Protein AF-A0A2G6I0U7-F1 (afdb_monomer_lite)

Radius of gyration: 18.72 Å; chains: 1; bounding box: 46×40×52 Å

Secondary structure (DSSP, 8-state):
-EEEEE---S-SSSSS-----GGGT--THHHHGGGTTTT-SEEEEEPSS---HHHHHHHHHHHHHHTTSSHHHHHHHHTTS-GGGGEEEE-HHHHHT----S-EEEEEEGGGGTT-TTHHHHHHHHHHHHHH-TTEEEEEEE--GGGS-S-HHHHHHHHHHHHHHHHHSTT--EE--TT----S--SHHHHHHHHTTPPPP---GGG--HHHHHHHHHTTTTEE--TTHHHHHHHHTT-

Sequence (239 aa):
MLLVNFDAHSDATSLPNLGGPLSERIQSYSWLSPLMPEPFSQYLWVVPGLMDDEYKAWAESELQREMSRGPVVERFRKHGGSIASHTDLADFPGLADLNISDPVVVSIDLDFFTRRSRYREDLIAVLRWTAELESLQAVTVAVSPVYLPEDPNWMYQMLETLFEEALRNRNWSIRFEPFIDRGRETSRWALEMEAAEREVPRLNISEAPPSLIRLWALNKKRISVEFKTDSWKALLDRY

Foldseek 3Di:
DEEEELDFFPDPPDDDDDPDDLVQGDPPCPVCLVCPPHPPVAYEYEALDDDDPVNQVVVLVSVQVVQVDDPSQVVQVVVVHGVSVRYHYDYPVRVLVDDDPAQYEYEYELLSLQPPPPSLVVLLSVLVSQLPDPNYDYYHYHYQPLSHPPPPVVRLVNLQSVLVSQVVNVVAAAEDALPDDPDQDPDPSSVVCVVVVHDRDHDDVLPRDPSSLQSCLVCVVRYDYDPPVVVNVVSNVVD

pLDDT: mean 80.65, std 15.85, range [31.45, 96.81]

Structure (mmCIF, N/CA/C/O backbone):
data_AF-A0A2G6I0U7-F1
#
_entry.id   AF-A0A2G6I0U7-F1
#
loop_
_atom_site.group_PDB
_atom_site.id
_atom_site.type_symbol
_atom_site.label_atom_id
_atom_site.label_alt_id
_atom_site.label_comp_id
_atom_site.label_asym_id
_atom_site.label_entity_id
_atom_site.label_seq_id
_atom_site.pdbx_PDB_ins_code
_atom_site.Cartn_x
_atom_site.Cartn_y
_atom_site.Cartn_z
_atom_site.occupancy
_atom_site.B_iso_or_equiv
_atom_site.auth_seq_id
_atom_site.auth_comp_id
_atom_site.auth_asym_id
_atom_site.auth_atom_id
_atom_site.pdbx_PDB_model_num
ATOM 1 N N . MET A 1 1 ? -11.904 -10.259 -11.971 1.00 89.19 1 MET A N 1
ATOM 2 C CA . MET A 1 1 ? -11.540 -9.168 -11.038 1.00 89.19 1 MET A CA 1
ATOM 3 C C . MET A 1 1 ? -10.321 -8.472 -11.605 1.00 89.19 1 MET A C 1
ATOM 5 O O . MET A 1 1 ? -9.412 -9.170 -12.055 1.00 89.19 1 MET A O 1
ATOM 9 N N . LEU A 1 2 ? -10.329 -7.144 -11.627 1.00 90.31 2 LEU A N 1
ATOM 10 C CA . LEU A 1 2 ? -9.186 -6.324 -12.013 1.00 90.31 2 LEU A CA 1
ATOM 11 C C . LEU A 1 2 ? -8.258 -6.151 -10.807 1.00 90.31 2 LEU A C 1
ATOM 13 O O . LEU A 1 2 ? -8.719 -5.949 -9.683 1.00 90.31 2 LEU A O 1
ATOM 17 N N . LEU A 1 3 ? -6.954 -6.208 -11.040 1.00 89.75 3 LEU A N 1
ATOM 18 C CA . LEU A 1 3 ? -5.954 -5.748 -10.088 1.00 89.75 3 LEU A CA 1
ATOM 19 C C . LEU A 1 3 ? -5.257 -4.512 -10.650 1.00 89.75 3 LEU A C 1
ATOM 21 O O . LEU A 1 3 ? -4.618 -4.608 -11.691 1.00 89.75 3 LEU A O 1
ATOM 25 N N . VAL A 1 4 ? -5.344 -3.385 -9.951 1.00 90.44 4 VAL A N 1
ATOM 26 C CA . VAL A 1 4 ? -4.558 -2.181 -10.252 1.00 90.44 4 VAL A CA 1
ATOM 27 C C . VAL A 1 4 ? -3.364 -2.148 -9.312 1.00 90.44 4 VAL A C 1
ATOM 29 O O . VAL A 1 4 ? -3.549 -2.242 -8.100 1.00 90.44 4 VAL A O 1
ATOM 32 N N . ASN A 1 5 ? -2.149 -2.028 -9.839 1.00 88.31 5 ASN A N 1
ATOM 33 C CA . ASN A 1 5 ? -0.937 -2.103 -9.028 1.00 88.31 5 ASN A CA 1
ATOM 34 C C . ASN A 1 5 ? -0.013 -0.905 -9.239 1.00 88.31 5 ASN A C 1
ATOM 36 O O . ASN A 1 5 ? 0.465 -0.666 -10.347 1.00 88.31 5 ASN A O 1
ATOM 40 N N . PHE A 1 6 ? 0.252 -0.194 -8.148 1.00 86.81 6 PHE A N 1
ATOM 41 C CA . PHE A 1 6 ? 1.230 0.879 -8.039 1.00 86.81 6 PHE A CA 1
ATOM 42 C C . PHE A 1 6 ? 2.511 0.281 -7.460 1.00 86.81 6 PHE A C 1
ATOM 44 O O . PHE A 1 6 ? 2.569 -0.004 -6.267 1.00 86.81 6 PHE A O 1
ATOM 51 N N . ASP A 1 7 ? 3.511 0.053 -8.305 1.00 76.81 7 ASP A N 1
ATOM 52 C CA . ASP A 1 7 ? 4.774 -0.583 -7.914 1.00 76.81 7 ASP A CA 1
ATOM 53 C C . ASP A 1 7 ? 5.959 0.166 -8.516 1.00 76.81 7 ASP A C 1
ATOM 55 O O . ASP A 1 7 ? 5.904 0.610 -9.673 1.00 76.81 7 ASP A O 1
ATOM 59 N N . ALA A 1 8 ? 7.011 0.354 -7.721 1.00 65.38 8 ALA A N 1
ATOM 60 C CA . ALA A 1 8 ? 8.208 1.031 -8.175 1.00 65.38 8 ALA A CA 1
ATOM 61 C C . ALA A 1 8 ? 8.918 0.202 -9.245 1.00 65.38 8 ALA A C 1
ATOM 63 O O . ALA A 1 8 ? 9.301 -0.948 -9.046 1.00 65.38 8 ALA A O 1
ATOM 64 N N . HIS A 1 9 ? 9.214 0.849 -10.369 1.00 54.97 9 HIS A N 1
ATOM 65 C CA . HIS A 1 9 ? 10.279 0.377 -11.236 1.00 54.97 9 HIS A CA 1
ATOM 66 C C . HIS A 1 9 ? 11.616 0.861 -10.670 1.00 54.97 9 HIS A C 1
ATOM 68 O O . HIS A 1 9 ? 11.796 2.063 -10.431 1.00 54.97 9 HIS A O 1
ATOM 74 N N . SER A 1 10 ? 12.589 -0.036 -10.512 1.00 45.78 10 SER A N 1
ATOM 75 C CA . SER A 1 10 ? 13.971 0.406 -10.348 1.00 45.78 10 SER A CA 1
ATOM 76 C C . SER A 1 10 ? 14.422 1.022 -11.686 1.00 45.78 10 SER A C 1
ATOM 78 O O . SER A 1 10 ? 14.525 0.359 -12.709 1.00 45.78 10 SER A O 1
ATOM 80 N N . ASP A 1 11 ? 14.596 2.344 -11.709 1.00 42.78 11 ASP A N 1
ATOM 81 C CA . ASP A 1 11 ? 15.059 3.157 -12.850 1.00 42.78 11 ASP A CA 1
ATOM 82 C C . ASP A 1 11 ? 14.125 3.275 -14.068 1.00 42.78 11 ASP A C 1
ATOM 84 O O . ASP A 1 11 ? 14.247 2.549 -15.053 1.00 42.78 11 ASP A O 1
ATOM 88 N N . ALA A 1 12 ? 13.261 4.298 -14.022 1.00 38.00 12 ALA A N 1
ATOM 89 C CA . ALA A 1 12 ? 12.585 4.903 -15.179 1.00 38.00 12 ALA A CA 1
ATOM 90 C C . ALA A 1 12 ? 13.130 6.307 -15.539 1.00 38.00 12 ALA A C 1
ATOM 92 O O . ALA A 1 12 ? 12.763 6.882 -16.555 1.00 38.00 12 ALA A O 1
ATOM 93 N N . THR A 1 13 ? 14.026 6.880 -14.728 1.00 35.56 13 THR A N 1
ATOM 94 C CA . THR A 1 13 ? 14.651 8.192 -15.000 1.00 35.56 13 THR A CA 1
ATOM 95 C C . THR A 1 13 ? 15.904 8.099 -15.880 1.00 35.56 13 THR A C 1
ATOM 97 O O . THR A 1 13 ? 16.558 9.107 -16.130 1.00 35.56 13 THR A O 1
ATOM 100 N N . SER A 1 14 ? 16.251 6.899 -16.348 1.00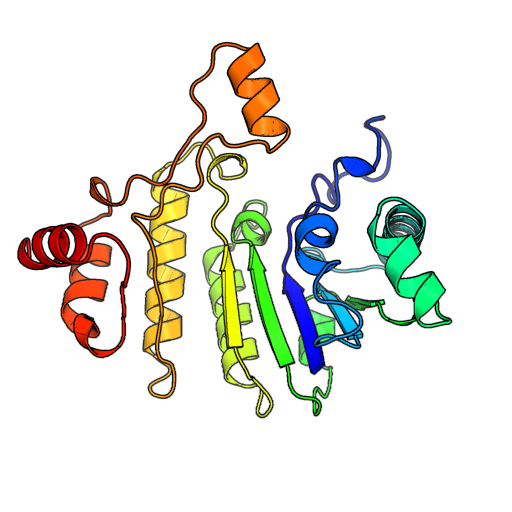 34.66 14 SER A N 1
ATOM 101 C CA . SER A 1 14 ? 17.398 6.632 -17.216 1.00 34.66 14 SER A CA 1
ATOM 102 C C . SER A 1 14 ? 17.026 5.609 -18.295 1.00 34.66 14 SER A C 1
ATOM 104 O O . SER A 1 14 ? 17.211 4.402 -18.138 1.00 34.66 14 SER A O 1
ATOM 106 N N . LEU A 1 15 ? 16.535 6.096 -19.436 1.00 37.22 15 LEU A N 1
ATOM 107 C CA . LEU A 1 15 ? 16.673 5.361 -20.699 1.00 37.22 15 LEU A CA 1
ATOM 108 C C . LEU A 1 15 ? 18.179 5.158 -21.021 1.00 37.22 15 LEU A C 1
ATOM 110 O O . LEU A 1 15 ? 19.049 5.871 -20.511 1.00 37.22 15 LEU A O 1
ATOM 114 N N . PRO A 1 16 ? 18.509 4.150 -21.839 1.00 41.59 16 PRO A N 1
ATOM 115 C CA . PRO A 1 16 ? 19.227 2.938 -21.464 1.00 41.59 16 PRO A CA 1
ATOM 116 C C . PRO A 1 16 ? 20.747 3.158 -21.363 1.00 41.59 16 PRO A C 1
ATOM 118 O O . PRO A 1 16 ? 21.433 3.182 -22.378 1.00 41.59 16 PRO A O 1
ATOM 121 N N . ASN A 1 17 ? 21.322 3.288 -20.166 1.00 37.66 17 ASN A N 1
ATOM 122 C CA . ASN A 1 17 ? 22.794 3.276 -20.052 1.00 37.66 17 ASN A CA 1
ATOM 123 C C . ASN A 1 17 ? 23.362 2.650 -18.775 1.00 37.66 17 ASN A C 1
ATOM 125 O O . ASN A 1 17 ? 24.532 2.836 -18.455 1.00 37.66 17 ASN A O 1
ATOM 129 N N . LEU A 1 18 ? 22.576 1.844 -18.063 1.00 36.09 18 LEU A N 1
ATOM 130 C CA . LEU A 1 18 ? 23.087 1.034 -16.958 1.00 36.09 18 LEU A CA 1
ATOM 131 C C . LEU A 1 18 ? 22.719 -0.426 -17.219 1.00 36.09 18 LEU A C 1
ATOM 133 O O . LEU A 1 18 ? 21.577 -0.837 -17.028 1.00 36.09 18 LEU A O 1
ATOM 137 N N . GLY A 1 19 ? 23.696 -1.172 -17.743 1.00 31.45 19 GLY A N 1
ATOM 138 C CA . GLY A 1 19 ? 23.594 -2.565 -18.184 1.00 31.45 19 GLY A CA 1
ATOM 139 C C . GLY A 1 19 ? 23.427 -3.585 -17.054 1.00 31.45 19 GLY A C 1
ATOM 140 O O . GLY A 1 19 ? 24.272 -4.462 -16.901 1.00 31.45 19 GLY A O 1
ATOM 141 N N . GLY A 1 20 ? 22.341 -3.483 -16.289 1.00 39.00 20 GLY A N 1
ATOM 142 C CA . GLY A 1 20 ? 21.857 -4.541 -15.396 1.00 39.00 20 GLY A CA 1
ATOM 143 C C . GLY A 1 20 ? 20.756 -5.384 -16.063 1.00 39.00 20 GLY A C 1
ATOM 144 O O . GLY A 1 20 ? 20.024 -4.858 -16.909 1.00 39.00 20 GLY A O 1
ATOM 145 N N . PRO A 1 21 ? 20.636 -6.691 -15.758 1.00 39.22 21 PRO A N 1
ATOM 146 C CA . PRO A 1 21 ? 19.543 -7.524 -16.252 1.00 39.22 21 PRO A CA 1
ATOM 147 C C . PRO A 1 21 ? 18.174 -7.061 -15.735 1.00 39.22 21 PRO A C 1
ATOM 149 O O . PRO A 1 21 ? 18.043 -6.309 -14.783 1.00 39.22 21 PRO A O 1
ATOM 152 N N . LEU A 1 22 ? 17.117 -7.508 -16.403 1.00 43.19 22 LEU A N 1
ATOM 153 C CA . LEU A 1 22 ? 15.786 -6.913 -16.280 1.00 43.19 22 LEU A CA 1
ATOM 154 C C . LEU A 1 22 ? 14.822 -7.559 -15.292 1.00 43.19 22 LEU A C 1
ATOM 156 O O . LEU A 1 22 ? 13.872 -6.920 -14.847 1.00 43.19 22 LEU A O 1
ATOM 160 N N . SER A 1 23 ? 15.196 -8.735 -14.799 1.00 40.19 23 SER A N 1
ATOM 161 C CA . SER A 1 23 ? 14.650 -9.333 -13.578 1.00 40.19 23 SER A CA 1
ATOM 162 C C . SER A 1 23 ? 14.829 -8.450 -12.329 1.00 40.19 23 SER A C 1
ATOM 164 O O . SER A 1 23 ? 14.392 -8.814 -11.244 1.00 40.19 23 SER A O 1
ATOM 166 N N . GLU A 1 24 ? 15.532 -7.324 -12.460 1.00 43.44 24 GLU A N 1
ATOM 167 C CA . GLU A 1 24 ? 15.895 -6.384 -11.401 1.00 43.44 24 GLU A CA 1
ATOM 168 C C . GLU A 1 24 ? 14.890 -5.238 -11.234 1.00 43.44 24 GLU A C 1
ATOM 170 O O . GLU A 1 24 ? 15.002 -4.476 -10.270 1.00 43.44 24 GLU A O 1
ATOM 175 N N . ARG A 1 25 ? 13.935 -5.094 -12.167 1.00 49.06 25 ARG A N 1
ATOM 176 C CA . ARG A 1 25 ? 13.126 -3.874 -12.285 1.00 49.06 25 ARG A CA 1
ATOM 177 C C . ARG A 1 25 ? 11.614 -4.043 -12.210 1.00 49.06 25 ARG A C 1
ATOM 179 O O . ARG A 1 25 ? 10.923 -3.042 -12.057 1.00 49.06 25 ARG A O 1
ATOM 186 N N . ILE A 1 26 ? 11.110 -5.279 -12.226 1.00 47.69 26 ILE A N 1
ATOM 187 C CA . ILE A 1 26 ? 9.687 -5.548 -12.005 1.00 47.69 26 ILE A CA 1
ATOM 188 C C . ILE A 1 26 ? 9.515 -6.578 -10.885 1.00 47.69 26 ILE A C 1
ATOM 190 O O . ILE A 1 26 ? 9.530 -7.788 -11.113 1.00 47.69 26 ILE A O 1
ATOM 194 N N . GLN A 1 27 ? 9.425 -6.092 -9.643 1.00 48.28 27 GLN A N 1
ATOM 195 C CA . GLN A 1 27 ? 9.329 -6.943 -8.449 1.00 48.28 27 GLN A CA 1
ATOM 196 C C . GLN A 1 27 ? 7.911 -7.496 -8.224 1.00 48.28 27 GLN A C 1
ATOM 198 O O . GLN A 1 27 ? 7.759 -8.619 -7.721 1.00 48.28 27 GLN A O 1
ATOM 203 N N . SER A 1 28 ? 6.875 -6.776 -8.671 1.00 50.09 28 SER A N 1
ATOM 204 C CA . SER A 1 28 ? 5.458 -7.117 -8.457 1.00 50.09 28 SER A CA 1
ATOM 205 C C . SER A 1 28 ? 4.973 -8.441 -9.047 1.00 50.09 28 SER A C 1
ATOM 207 O O . SER A 1 28 ? 4.036 -9.028 -8.503 1.00 50.09 28 SER A O 1
ATOM 209 N N . TYR A 1 29 ? 5.576 -8.979 -10.113 1.00 52.91 29 TYR A N 1
ATOM 210 C CA . TYR A 1 29 ? 5.011 -10.184 -10.748 1.00 52.91 29 TYR A CA 1
ATOM 211 C C . TYR A 1 29 ? 5.147 -11.449 -9.908 1.00 52.91 29 TYR A C 1
ATOM 213 O O . TYR A 1 29 ? 4.333 -12.368 -10.032 1.00 52.91 29 TYR A O 1
ATOM 221 N N . SER A 1 30 ? 6.172 -11.523 -9.059 1.00 56.78 30 SER A N 1
ATOM 222 C CA . SER A 1 30 ? 6.515 -12.758 -8.352 1.00 56.78 30 SER A CA 1
ATOM 223 C C . SER A 1 30 ? 5.425 -13.196 -7.365 1.00 56.78 30 SER A C 1
ATOM 225 O O . SER A 1 30 ? 5.087 -14.382 -7.315 1.00 56.78 30 SER A O 1
ATOM 227 N N . TRP A 1 31 ? 4.823 -12.249 -6.639 1.00 60.72 31 TRP A N 1
ATOM 228 C CA . TRP A 1 31 ? 3.784 -12.529 -5.645 1.00 60.72 31 TRP A CA 1
ATOM 229 C C . TRP A 1 31 ? 2.363 -12.523 -6.224 1.00 60.72 31 TRP A C 1
ATOM 231 O O . TRP A 1 31 ? 1.484 -13.181 -5.669 1.00 60.72 31 TRP A O 1
ATOM 241 N N . LEU A 1 32 ? 2.142 -11.829 -7.347 1.00 62.16 32 LEU A N 1
ATOM 242 C CA . LEU A 1 32 ? 0.838 -11.733 -8.016 1.00 62.16 32 LEU A CA 1
ATOM 243 C C . LEU A 1 32 ? 0.531 -12.901 -8.938 1.00 62.16 32 LEU A C 1
ATOM 245 O O . LEU A 1 32 ? -0.615 -13.327 -9.052 1.00 62.16 32 LEU A O 1
ATOM 249 N N . SER A 1 33 ? 1.562 -13.459 -9.561 1.00 61.06 33 SER A N 1
ATOM 250 C CA . SER A 1 33 ? 1.457 -14.611 -10.451 1.00 61.06 33 SER A CA 1
ATOM 251 C C . SER A 1 33 ? 0.623 -15.781 -9.905 1.00 61.06 33 SER A C 1
ATOM 253 O O . SER A 1 33 ? -0.228 -16.305 -10.632 1.00 61.06 33 SER A O 1
ATOM 255 N N . PRO A 1 34 ? 0.803 -16.215 -8.638 1.00 66.94 34 PRO A N 1
ATOM 256 C CA . PRO A 1 34 ? -0.008 -17.282 -8.060 1.00 66.94 34 PRO A CA 1
ATOM 257 C C . PRO A 1 34 ? -1.505 -16.958 -7.939 1.00 66.94 34 PRO A C 1
ATOM 259 O O . PRO A 1 34 ? -2.285 -17.871 -7.667 1.00 66.94 34 PRO A O 1
ATOM 262 N N . LEU A 1 35 ? -1.909 -15.702 -8.123 1.00 70.75 35 LEU A N 1
ATOM 263 C CA . LEU A 1 35 ? -3.289 -15.216 -8.019 1.00 70.75 35 LEU A CA 1
ATOM 264 C C . LEU A 1 35 ? -3.930 -14.958 -9.393 1.00 70.75 35 LEU A C 1
ATOM 266 O O . LEU A 1 35 ? -5.000 -14.355 -9.480 1.00 70.75 35 LEU A O 1
ATOM 270 N N . MET A 1 36 ? -3.275 -15.399 -10.469 1.00 70.81 36 MET A N 1
ATOM 271 C CA . MET A 1 36 ? -3.776 -15.290 -11.833 1.00 70.81 36 MET A CA 1
ATOM 272 C C . MET A 1 36 ? -3.894 -16.670 -12.517 1.00 70.81 36 MET A C 1
ATOM 274 O O . MET A 1 36 ? -3.100 -17.578 -12.223 1.00 70.81 36 MET A O 1
ATOM 278 N N . PRO A 1 37 ? -4.868 -16.856 -13.437 1.00 66.12 37 PRO A N 1
ATOM 279 C CA . PRO A 1 37 ? -5.929 -15.906 -13.815 1.00 66.12 37 PRO A CA 1
ATOM 280 C C . PRO A 1 37 ? -7.082 -15.830 -12.796 1.00 66.12 37 PRO A C 1
ATOM 282 O O . PRO A 1 37 ? -8.032 -15.073 -12.979 1.00 66.12 37 PRO A O 1
ATOM 285 N N . GLU A 1 38 ? -7.026 -16.630 -11.730 1.00 76.19 38 GLU A N 1
ATOM 286 C CA . GLU A 1 38 ? -8.015 -16.613 -10.659 1.00 76.19 38 GLU A CA 1
ATOM 287 C C . GLU A 1 38 ? -7.364 -16.236 -9.320 1.00 76.19 38 GLU A C 1
ATOM 289 O O . GLU A 1 38 ? -6.369 -16.863 -8.935 1.00 76.19 38 GLU A O 1
ATOM 294 N N . PRO A 1 39 ? -7.928 -15.254 -8.588 1.00 78.94 39 PRO A N 1
ATOM 295 C CA . PRO A 1 39 ? -9.158 -14.512 -8.903 1.00 78.94 39 PRO A CA 1
ATOM 296 C C . PRO A 1 39 ? -8.972 -13.340 -9.895 1.00 78.94 39 PRO A C 1
ATOM 298 O O . PRO A 1 39 ? -9.967 -12.736 -10.314 1.00 78.94 39 PRO A O 1
ATOM 301 N N . PHE A 1 40 ? -7.733 -12.988 -10.258 1.00 82.75 40 PHE A N 1
ATOM 302 C CA . PHE A 1 40 ? -7.438 -11.828 -11.105 1.00 82.75 40 PHE A CA 1
ATOM 303 C C . PHE A 1 40 ? -7.286 -12.199 -12.577 1.00 82.75 40 PHE A C 1
ATOM 305 O O . PHE A 1 40 ? -6.286 -12.782 -12.995 1.00 82.75 40 PHE A O 1
ATOM 312 N N . SER A 1 41 ? -8.277 -11.799 -13.370 1.00 82.19 41 SER A N 1
ATOM 313 C CA . SER A 1 41 ? -8.343 -12.055 -14.810 1.00 82.19 41 SER A CA 1
ATOM 314 C C . SER A 1 41 ? -7.673 -10.961 -15.640 1.00 82.19 41 SER A C 1
ATOM 316 O O . SER A 1 41 ? -7.391 -11.183 -16.817 1.00 82.19 41 SER A O 1
ATOM 318 N N . GLN A 1 42 ? -7.458 -9.788 -15.041 1.00 85.38 42 GLN A N 1
ATOM 319 C CA . GLN A 1 42 ? -6.813 -8.626 -15.643 1.00 85.38 42 GLN A CA 1
ATOM 320 C C . GLN A 1 42 ? -5.922 -7.929 -14.620 1.00 85.38 42 GLN A C 1
ATOM 322 O O . GLN A 1 42 ? -6.231 -7.896 -13.423 1.00 85.38 42 GLN A O 1
ATOM 327 N N . TYR A 1 43 ? -4.837 -7.354 -15.115 1.00 83.38 43 TYR A N 1
ATOM 328 C CA . TYR A 1 43 ? -3.838 -6.647 -14.339 1.00 83.38 43 TYR A CA 1
ATOM 329 C C . TYR A 1 43 ? -3.524 -5.312 -15.016 1.00 83.38 43 TYR A C 1
ATOM 331 O O . TYR A 1 43 ? -3.159 -5.282 -16.184 1.00 83.38 43 TYR A O 1
ATOM 339 N N . LEU A 1 44 ? -3.675 -4.211 -14.291 1.00 87.38 44 LEU A N 1
ATOM 340 C CA . LEU A 1 44 ? -3.304 -2.880 -14.750 1.00 87.38 44 LEU A CA 1
ATOM 341 C C . LEU A 1 44 ? -2.110 -2.407 -13.933 1.00 87.38 44 LEU A C 1
ATOM 343 O O . LEU A 1 44 ? -2.222 -2.158 -12.729 1.00 87.38 44 LEU A O 1
ATOM 347 N N . TRP A 1 45 ? -0.965 -2.281 -14.587 1.00 85.81 45 TRP A N 1
ATOM 348 C CA . TRP A 1 45 ? 0.235 -1.769 -13.950 1.00 85.81 45 TRP A CA 1
ATOM 349 C C . TRP A 1 45 ? 0.311 -0.255 -14.114 1.00 85.81 45 TRP A C 1
ATOM 351 O O . TRP A 1 45 ? 0.308 0.267 -15.231 1.00 85.81 45 TRP A O 1
ATOM 361 N N . VAL A 1 46 ? 0.376 0.441 -12.980 1.00 86.44 46 VAL A N 1
ATOM 362 C CA . VAL A 1 46 ? 0.527 1.888 -12.936 1.00 86.44 46 VAL A CA 1
ATOM 363 C C . VAL A 1 46 ? 2.003 2.233 -12.856 1.00 86.44 46 VAL A C 1
ATOM 365 O O . VAL A 1 46 ? 2.689 1.870 -11.899 1.00 86.44 46 VAL A O 1
ATOM 368 N N . VAL A 1 47 ? 2.496 2.953 -13.858 1.00 82.56 47 VAL A N 1
ATOM 369 C CA . VAL A 1 47 ? 3.868 3.455 -13.866 1.00 82.56 47 VAL A CA 1
ATOM 370 C C . VAL A 1 47 ? 3.954 4.742 -13.046 1.00 82.56 47 VAL A C 1
ATOM 372 O O . VAL A 1 47 ? 3.009 5.534 -13.027 1.00 82.56 47 VAL A O 1
ATOM 375 N N . PRO A 1 48 ? 5.082 4.998 -12.363 1.00 73.81 48 PRO A N 1
ATOM 376 C CA . PRO A 1 48 ? 5.209 6.208 -11.574 1.00 73.81 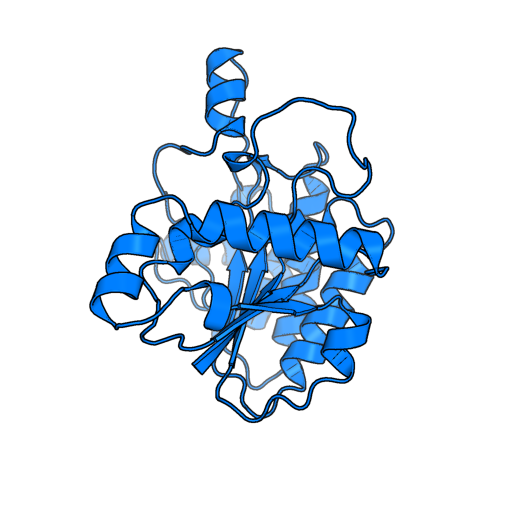48 PRO A CA 1
ATOM 377 C C . PRO A 1 48 ? 5.160 7.442 -12.483 1.00 73.81 48 PRO A C 1
ATOM 379 O O . PRO A 1 48 ? 4.491 8.417 -12.160 1.00 73.81 48 PRO A O 1
ATOM 382 N N . GLY A 1 49 ? 5.891 7.473 -13.599 1.00 75.06 49 GLY A N 1
ATOM 383 C CA . GLY A 1 49 ? 6.041 8.655 -14.466 1.00 75.06 49 GLY A CA 1
ATOM 384 C C . GLY A 1 49 ? 4.848 8.961 -15.370 1.00 75.06 49 GLY A C 1
ATOM 385 O O . GLY A 1 49 ? 3.951 8.142 -15.514 1.00 75.06 49 GLY A O 1
ATOM 386 N N . LEU A 1 50 ? 4.889 10.135 -16.012 1.00 76.25 50 LEU A N 1
ATOM 387 C CA . LEU A 1 50 ? 4.114 10.342 -17.236 1.00 76.25 50 LEU A CA 1
ATOM 388 C C . LEU A 1 50 ? 4.648 9.401 -18.309 1.00 76.25 50 LEU A C 1
ATOM 390 O O . LEU A 1 50 ? 5.862 9.209 -18.416 1.00 76.25 50 LEU A O 1
ATOM 394 N N . MET A 1 51 ? 3.739 8.837 -19.085 1.00 77.19 51 MET A N 1
ATOM 395 C CA . MET A 1 51 ? 4.071 7.883 -20.124 1.00 77.19 51 MET A CA 1
ATOM 396 C C . MET A 1 51 ? 3.983 8.564 -21.488 1.00 77.19 51 MET A C 1
ATOM 398 O O . MET A 1 51 ? 2.896 8.791 -22.011 1.00 77.19 51 MET A O 1
ATOM 402 N N . ASP A 1 52 ? 5.139 8.909 -22.054 1.00 79.50 52 ASP A N 1
ATOM 403 C CA . ASP A 1 52 ? 5.221 9.221 -23.481 1.00 79.50 52 ASP A CA 1
ATOM 404 C C . ASP A 1 52 ? 5.231 7.930 -24.321 1.00 79.50 52 ASP A C 1
ATOM 406 O O . ASP A 1 52 ? 5.328 6.820 -23.789 1.00 79.50 52 ASP A O 1
ATOM 410 N N . ASP A 1 53 ? 5.096 8.068 -25.642 1.00 78.50 53 ASP A N 1
ATOM 411 C CA . ASP A 1 53 ? 5.002 6.920 -26.552 1.00 78.50 53 ASP A CA 1
ATOM 412 C C . ASP A 1 53 ? 6.259 6.028 -26.515 1.00 78.50 53 ASP A C 1
ATOM 414 O O . ASP A 1 53 ? 6.160 4.810 -26.680 1.00 78.50 53 ASP A O 1
ATOM 418 N N . GLU A 1 54 ? 7.441 6.609 -26.275 1.00 76.94 54 GLU A N 1
ATOM 419 C CA . GLU A 1 54 ? 8.709 5.873 -26.201 1.00 76.94 54 GLU A CA 1
ATOM 420 C C . GLU A 1 54 ? 8.792 5.053 -24.910 1.00 76.94 54 GLU A C 1
ATOM 422 O O . GLU A 1 54 ? 9.065 3.849 -24.947 1.00 76.94 54 GLU A O 1
ATOM 427 N N . TYR A 1 55 ? 8.492 5.679 -23.772 1.00 75.06 55 TYR A N 1
ATOM 428 C CA . TYR A 1 55 ? 8.430 5.020 -22.476 1.00 75.06 55 TYR A CA 1
ATOM 429 C C . TYR A 1 55 ? 7.349 3.943 -22.456 1.00 75.06 55 TYR A C 1
ATOM 431 O O . TYR A 1 55 ? 7.583 2.862 -21.919 1.00 75.06 55 TYR A O 1
ATOM 439 N N . LYS A 1 56 ? 6.193 4.198 -23.080 1.00 77.38 56 LYS A N 1
ATOM 440 C CA . LYS A 1 56 ? 5.115 3.216 -23.220 1.00 77.38 56 LYS A CA 1
ATOM 441 C C . LYS A 1 56 ? 5.578 1.980 -23.975 1.00 77.38 56 LYS A C 1
ATOM 443 O O . LYS A 1 56 ? 5.459 0.876 -23.456 1.00 77.38 56 LYS A O 1
ATOM 448 N N . ALA A 1 57 ? 6.140 2.165 -25.169 1.00 77.75 57 ALA A N 1
ATOM 449 C CA . ALA A 1 57 ? 6.611 1.060 -25.999 1.00 77.75 57 ALA A CA 1
ATOM 450 C C . ALA A 1 57 ? 7.712 0.252 -25.296 1.00 77.75 57 ALA A C 1
ATOM 452 O O . ALA A 1 57 ? 7.737 -0.980 -25.367 1.00 77.75 57 ALA A O 1
ATOM 453 N N . TRP A 1 58 ? 8.610 0.936 -24.583 1.00 79.50 58 TRP A N 1
ATOM 454 C CA . TRP A 1 58 ? 9.603 0.276 -23.748 1.00 79.50 58 TRP A CA 1
ATOM 455 C C . TRP A 1 58 ? 8.938 -0.513 -22.613 1.00 79.50 58 TRP A C 1
ATOM 457 O O . TRP A 1 58 ? 9.163 -1.716 -22.524 1.00 79.50 58 TRP A O 1
ATOM 467 N N . ALA A 1 59 ? 8.070 0.102 -21.805 1.00 73.25 59 ALA A N 1
ATOM 468 C CA . ALA A 1 59 ? 7.405 -0.548 -20.676 1.00 73.25 59 ALA A CA 1
ATOM 469 C C . ALA A 1 59 ? 6.565 -1.761 -21.113 1.00 73.25 59 ALA A C 1
ATOM 471 O O . ALA A 1 59 ? 6.600 -2.796 -20.448 1.00 73.25 59 ALA A O 1
ATOM 472 N N . GLU A 1 60 ? 5.874 -1.674 -22.254 1.00 76.50 60 GLU A N 1
ATOM 473 C CA . GLU A 1 60 ? 5.142 -2.785 -22.879 1.00 76.50 60 GLU A CA 1
ATOM 474 C C . GLU A 1 60 ? 6.078 -3.938 -23.264 1.00 76.50 60 GLU A C 1
ATOM 476 O O . GLU A 1 60 ? 5.790 -5.101 -22.968 1.00 76.50 60 GLU A O 1
ATOM 481 N N . SER A 1 61 ? 7.227 -3.631 -23.874 1.00 75.00 61 SER A N 1
ATOM 482 C CA . SER A 1 61 ? 8.262 -4.621 -24.200 1.00 75.00 61 SER A CA 1
ATOM 483 C C . SER A 1 61 ? 8.839 -5.280 -22.941 1.00 75.00 61 SER A C 1
ATOM 485 O O . SER A 1 61 ? 9.019 -6.503 -22.900 1.00 75.00 61 SER A O 1
ATOM 487 N N . GLU A 1 62 ? 9.113 -4.497 -21.896 1.00 72.19 62 GLU A N 1
ATOM 488 C CA . GLU A 1 62 ? 9.669 -5.011 -20.642 1.00 72.19 62 GLU A CA 1
ATOM 489 C C . GLU A 1 62 ? 8.685 -5.932 -19.934 1.00 72.19 62 GLU A C 1
ATOM 491 O O . GLU A 1 62 ? 9.042 -7.057 -19.570 1.00 72.19 62 GLU A O 1
ATOM 496 N N . LEU A 1 63 ? 7.437 -5.478 -19.823 1.00 71.62 63 LEU A N 1
ATOM 497 C CA . LEU A 1 63 ? 6.313 -6.266 -19.356 1.00 71.62 63 LEU A CA 1
ATOM 498 C C . LEU A 1 63 ? 6.245 -7.575 -20.148 1.00 71.62 63 LEU A C 1
ATOM 500 O O . LEU A 1 63 ? 6.344 -8.642 -19.554 1.00 71.62 63 LEU A O 1
ATOM 504 N N . GLN A 1 64 ? 6.170 -7.531 -21.481 1.00 71.44 64 GLN A N 1
ATOM 505 C CA . GLN A 1 64 ? 6.062 -8.733 -22.313 1.00 71.44 64 GLN A CA 1
ATOM 506 C C . GLN A 1 64 ? 7.223 -9.715 -22.093 1.00 71.44 64 GLN A C 1
ATOM 508 O O . GLN A 1 64 ? 7.009 -10.934 -22.076 1.00 71.44 64 GLN A O 1
ATOM 513 N N . ARG A 1 65 ? 8.452 -9.222 -21.915 1.00 69.75 65 ARG A N 1
ATOM 514 C CA . ARG A 1 65 ? 9.623 -10.075 -21.684 1.00 69.75 65 ARG A CA 1
ATOM 515 C C . ARG A 1 65 ? 9.598 -10.735 -20.308 1.00 69.75 65 ARG A C 1
ATOM 517 O O . ARG A 1 65 ? 9.859 -11.939 -20.240 1.00 69.75 65 ARG A O 1
ATOM 524 N N . GLU A 1 66 ? 9.303 -9.999 -19.239 1.00 65.19 66 GLU A N 1
ATOM 525 C CA . GLU A 1 66 ? 9.190 -10.586 -17.893 1.00 65.19 66 GLU A CA 1
ATOM 526 C C . GLU A 1 66 ? 8.031 -11.583 -17.838 1.00 65.19 66 GLU A C 1
ATOM 528 O O . GLU A 1 66 ? 8.185 -12.706 -17.366 1.00 65.19 66 GLU A O 1
ATOM 533 N N . MET A 1 67 ? 6.924 -11.242 -18.490 1.00 65.31 67 MET A N 1
ATOM 534 C CA . MET A 1 67 ? 5.763 -12.103 -18.701 1.00 65.31 67 MET A CA 1
ATOM 535 C C . MET A 1 67 ? 6.021 -13.335 -19.570 1.00 65.31 67 MET A C 1
ATOM 537 O O . MET A 1 67 ? 5.191 -14.242 -19.621 1.00 65.31 67 MET A O 1
ATOM 541 N N . SER A 1 68 ? 7.164 -13.394 -20.250 1.00 64.38 68 SER A N 1
ATOM 542 C CA . SER A 1 68 ? 7.616 -14.559 -21.013 1.00 64.38 68 SER A CA 1
ATOM 543 C C . SER A 1 68 ? 8.583 -15.444 -20.215 1.00 64.38 68 SER A C 1
ATOM 545 O O . SER A 1 68 ? 9.043 -16.469 -20.731 1.00 64.38 68 SER A O 1
ATOM 547 N N . ARG A 1 69 ? 8.906 -15.083 -18.964 1.00 61.31 69 ARG A N 1
ATOM 548 C CA . ARG A 1 69 ? 9.874 -15.769 -18.095 1.00 61.31 69 ARG A CA 1
ATOM 549 C C . ARG A 1 69 ? 9.261 -16.113 -16.729 1.00 61.31 69 ARG A C 1
ATOM 551 O O . ARG A 1 69 ? 8.313 -15.501 -16.259 1.00 61.31 69 ARG A O 1
ATOM 558 N N . GLY A 1 70 ? 9.812 -17.136 -16.076 1.00 58.28 70 GLY A N 1
ATOM 559 C CA . GLY A 1 70 ? 9.434 -17.521 -14.712 1.00 58.28 70 GLY A CA 1
ATOM 560 C C . GLY A 1 70 ? 8.271 -18.526 -14.591 1.00 58.28 70 GLY A C 1
ATOM 561 O O . GLY A 1 70 ? 7.637 -18.900 -15.580 1.00 58.28 70 GLY A O 1
ATOM 562 N N . PRO A 1 71 ? 7.992 -19.005 -13.363 1.00 53.44 71 PRO A N 1
ATOM 563 C CA . PRO A 1 71 ? 7.007 -20.064 -13.087 1.00 53.44 71 PRO A CA 1
ATOM 564 C C . PRO A 1 71 ? 5.546 -19.666 -13.382 1.00 53.44 71 PRO A C 1
ATOM 566 O O . PRO A 1 71 ? 4.675 -20.529 -13.482 1.00 53.44 71 PRO A O 1
ATOM 569 N N . VAL A 1 72 ? 5.290 -18.369 -13.560 1.00 54.81 72 VAL A N 1
ATOM 570 C CA . VAL A 1 72 ? 3.998 -17.743 -13.895 1.00 54.81 72 VAL A CA 1
ATOM 571 C C . VAL A 1 72 ? 3.485 -18.161 -15.273 1.00 54.81 72 VAL A C 1
ATOM 573 O O . VAL A 1 72 ? 2.306 -18.471 -15.456 1.00 54.81 72 VAL A O 1
ATOM 576 N N . VAL A 1 73 ? 4.399 -18.214 -16.245 1.00 60.00 73 VAL A N 1
ATOM 577 C CA . VAL A 1 73 ? 4.121 -18.516 -17.657 1.00 60.00 73 VAL A CA 1
ATOM 578 C C . VAL A 1 73 ? 3.469 -19.885 -17.797 1.00 60.00 73 VAL A C 1
ATOM 580 O O . VAL A 1 73 ? 2.556 -20.082 -18.596 1.00 60.00 73 VAL A O 1
ATOM 583 N N . GLU A 1 74 ? 3.910 -20.835 -16.976 1.00 61.34 74 GLU A N 1
ATOM 584 C CA . GLU A 1 74 ? 3.426 -22.208 -17.004 1.00 61.34 74 GLU A CA 1
ATOM 585 C C . GLU A 1 74 ? 1.973 -22.324 -16.522 1.00 61.34 74 GLU A C 1
ATOM 587 O O . GLU A 1 74 ? 1.229 -23.181 -16.999 1.00 61.34 74 GLU A O 1
ATOM 592 N N . ARG A 1 75 ? 1.519 -21.436 -15.627 1.00 61.78 75 ARG A N 1
ATOM 593 C CA . ARG A 1 75 ? 0.102 -21.354 -15.238 1.00 61.78 75 ARG A CA 1
ATOM 594 C C . ARG A 1 75 ? -0.762 -20.777 -16.352 1.00 61.78 75 ARG A C 1
ATOM 596 O O . ARG A 1 75 ? -1.822 -21.335 -16.622 1.00 61.78 75 ARG A O 1
ATOM 603 N N . PHE A 1 76 ? -0.317 -19.719 -17.022 1.00 62.47 76 PHE A N 1
ATOM 604 C CA . PHE A 1 76 ? -1.075 -19.114 -18.123 1.00 62.47 76 PHE A CA 1
ATOM 605 C C . PHE A 1 76 ? -1.160 -20.015 -19.356 1.00 62.47 76 PHE A C 1
ATOM 607 O O . PHE A 1 76 ? -2.239 -20.154 -19.933 1.00 62.47 76 PHE A O 1
ATOM 614 N N . ARG A 1 77 ? -0.082 -20.743 -19.683 1.00 63.78 77 ARG A N 1
ATOM 615 C CA . ARG A 1 77 ? -0.108 -21.783 -20.728 1.00 63.78 77 ARG A CA 1
ATOM 616 C C . ARG A 1 77 ? -1.180 -22.839 -20.469 1.00 63.78 77 ARG A C 1
ATOM 618 O O . ARG A 1 77 ? -1.882 -23.227 -21.397 1.00 63.78 77 ARG A O 1
ATOM 625 N N . LYS A 1 78 ? -1.347 -23.271 -19.214 1.00 62.94 78 LYS A N 1
ATOM 626 C CA . LYS A 1 78 ? -2.385 -24.242 -18.821 1.00 62.94 78 LYS A CA 1
ATOM 627 C C . LYS A 1 78 ? -3.812 -23.706 -18.970 1.00 62.94 78 LYS A C 1
ATOM 629 O O . LYS A 1 78 ? -4.719 -24.506 -19.158 1.00 62.94 78 LYS A O 1
ATOM 634 N N . HIS A 1 79 ? -3.996 -22.387 -18.929 1.00 59.94 79 HIS A N 1
ATOM 635 C CA . HIS A 1 79 ? -5.286 -21.722 -19.150 1.00 59.94 79 HIS A CA 1
ATOM 636 C C . HIS A 1 79 ? -5.468 -21.233 -20.601 1.00 59.94 79 HIS A C 1
ATOM 638 O O . HIS A 1 79 ? -6.429 -20.532 -20.894 1.00 59.94 79 HIS A O 1
ATOM 644 N N . GLY A 1 80 ? -4.576 -21.623 -21.525 1.00 54.28 80 GLY A N 1
ATOM 645 C CA . GLY A 1 80 ? -4.732 -21.373 -22.961 1.00 54.28 80 GLY A CA 1
ATOM 646 C C . GLY A 1 80 ? -4.425 -19.944 -23.421 1.00 54.28 80 GLY A C 1
ATOM 647 O O . GLY A 1 80 ? -4.864 -19.568 -24.505 1.00 54.28 80 GLY A O 1
ATOM 648 N N . GLY A 1 81 ? -3.677 -19.156 -22.639 1.00 61.75 81 GLY A N 1
ATOM 649 C CA . GLY A 1 81 ? -3.394 -17.747 -22.943 1.00 61.75 81 GLY A CA 1
ATOM 650 C C . GLY A 1 81 ? -1.961 -17.305 -22.635 1.00 61.75 81 GLY A C 1
ATOM 651 O O . GLY A 1 81 ? -1.158 -18.048 -22.068 1.00 61.75 81 GLY A O 1
ATOM 652 N N . SER A 1 82 ? -1.642 -16.068 -23.017 1.00 64.81 82 SER A N 1
ATOM 653 C CA . SER A 1 82 ? -0.413 -15.366 -22.630 1.00 64.81 82 SER A CA 1
ATOM 654 C C . SER A 1 82 ? -0.755 -14.364 -21.538 1.00 64.81 82 SER A C 1
ATOM 656 O O . SER A 1 82 ? -1.693 -13.602 -21.704 1.00 64.81 82 SER A O 1
ATOM 658 N N . ILE A 1 83 ? 0.004 -14.287 -20.448 1.00 64.81 83 ILE A N 1
ATOM 659 C CA . ILE A 1 83 ? -0.242 -13.281 -19.398 1.00 64.81 83 ILE A CA 1
ATOM 660 C C . ILE A 1 83 ? -0.167 -11.829 -19.931 1.00 64.81 83 ILE A C 1
ATOM 662 O O . ILE A 1 83 ? -0.817 -10.935 -19.394 1.00 64.81 83 ILE A O 1
ATOM 666 N N . ALA A 1 84 ? 0.544 -11.609 -21.045 1.00 67.44 84 ALA A N 1
ATOM 667 C CA . ALA A 1 84 ? 0.587 -10.320 -21.733 1.00 67.44 84 ALA A CA 1
ATOM 668 C C . ALA A 1 84 ? -0.787 -9.890 -22.282 1.00 67.44 84 ALA A C 1
ATOM 670 O O . ALA A 1 84 ? -1.075 -8.706 -22.302 1.00 67.44 84 ALA A O 1
ATOM 671 N N . SER A 1 85 ? -1.670 -10.824 -22.662 1.00 71.69 85 SER A N 1
ATOM 672 C CA . SER A 1 85 ? -3.044 -10.483 -23.077 1.00 71.69 85 SER A CA 1
ATOM 673 C C . SER A 1 85 ? -3.981 -10.188 -21.902 1.00 71.69 85 SER A C 1
ATOM 675 O O . SER A 1 85 ? -5.159 -9.920 -22.113 1.00 71.69 85 SER A O 1
ATOM 677 N N . HIS A 1 86 ? -3.476 -10.291 -20.672 1.00 74.94 86 HIS A N 1
ATOM 678 C CA . HIS A 1 86 ? -4.198 -10.014 -19.431 1.00 74.94 86 HIS A CA 1
ATOM 679 C C . HIS A 1 86 ? -3.581 -8.844 -18.660 1.00 74.94 86 HIS A C 1
ATOM 681 O O . HIS A 1 86 ? -3.952 -8.630 -17.507 1.00 74.94 86 HIS A O 1
ATOM 687 N N . THR A 1 87 ? -2.629 -8.128 -19.267 1.00 76.94 87 THR A N 1
ATOM 688 C CA . THR A 1 87 ? -1.940 -7.014 -18.624 1.00 76.94 87 THR A CA 1
ATOM 689 C C . THR A 1 87 ? -1.985 -5.761 -19.475 1.00 76.94 87 THR A C 1
ATOM 691 O O . THR A 1 87 ? -1.584 -5.800 -20.632 1.00 76.94 87 THR A O 1
ATOM 694 N N . ASP A 1 88 ? -2.374 -4.657 -18.849 1.00 83.44 88 ASP A N 1
ATOM 695 C CA . ASP A 1 88 ? -2.344 -3.316 -19.413 1.00 83.44 88 ASP A CA 1
ATOM 696 C C . ASP A 1 88 ? -1.419 -2.397 -18.599 1.00 83.44 88 ASP A C 1
ATOM 698 O O . ASP A 1 88 ? -1.051 -2.687 -17.454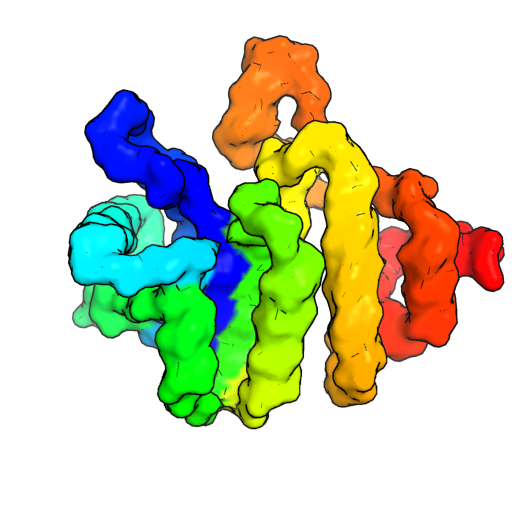 1.00 83.44 88 ASP A O 1
ATOM 702 N N . LEU A 1 89 ? -1.056 -1.266 -19.202 1.00 84.00 89 LEU A N 1
ATOM 703 C CA . LEU A 1 89 ? -0.225 -0.216 -18.616 1.00 84.00 89 LEU A CA 1
ATOM 704 C C . LEU A 1 89 ? -0.990 1.108 -18.586 1.00 84.00 89 LEU A C 1
ATOM 706 O O . LEU A 1 89 ? -1.619 1.490 -19.574 1.00 84.00 89 LEU A O 1
ATOM 710 N N . ALA A 1 90 ? -0.877 1.837 -17.481 1.00 86.56 90 ALA A N 1
ATOM 711 C CA . ALA A 1 90 ? -1.363 3.209 -17.360 1.00 86.56 90 ALA A CA 1
ATOM 712 C C . ALA A 1 90 ? -0.377 4.059 -16.557 1.00 86.56 90 ALA A C 1
ATOM 714 O O . ALA A 1 90 ? 0.356 3.551 -15.713 1.00 86.56 90 ALA A O 1
ATOM 715 N N . ASP A 1 91 ? -0.361 5.364 -16.802 1.00 86.62 91 ASP A N 1
ATOM 716 C CA . ASP A 1 91 ? 0.149 6.322 -15.828 1.00 86.62 91 ASP A CA 1
ATOM 717 C C . ASP A 1 91 ? -1.009 6.830 -14.960 1.00 86.62 91 ASP A C 1
ATOM 719 O O . ASP A 1 91 ? -2.177 6.502 -15.184 1.00 86.62 91 ASP A O 1
ATOM 723 N N . PHE A 1 92 ? -0.699 7.604 -13.920 1.00 84.06 92 PHE A N 1
ATOM 724 C CA . PHE A 1 92 ? -1.738 8.075 -13.006 1.00 84.06 92 PHE A CA 1
ATOM 725 C C . PHE A 1 92 ? -2.794 8.984 -13.673 1.00 84.06 92 PHE A C 1
ATOM 727 O O . PHE A 1 92 ? -3.976 8.801 -13.386 1.00 84.06 92 PHE A O 1
ATOM 734 N N . PRO A 1 93 ? -2.444 9.923 -14.578 1.00 84.38 93 PRO A N 1
ATOM 735 C CA . PRO A 1 93 ? -3.451 10.659 -15.342 1.00 84.38 93 PRO A CA 1
ATOM 736 C C . PRO A 1 93 ? -4.350 9.750 -16.186 1.00 84.38 93 PRO A C 1
ATOM 738 O O . PRO A 1 93 ? -5.568 9.877 -16.105 1.00 84.38 93 PRO A O 1
ATOM 741 N N . GLY A 1 94 ? -3.779 8.795 -16.925 1.00 85.06 94 GLY A N 1
ATOM 742 C CA . GLY A 1 94 ? -4.552 7.854 -17.735 1.00 85.06 94 GLY A CA 1
ATOM 743 C C . GLY A 1 94 ? -5.474 6.971 -16.896 1.00 85.06 94 GLY A C 1
ATOM 744 O O . GLY A 1 94 ? -6.571 6.641 -17.333 1.00 85.06 94 GLY A O 1
ATOM 745 N N . LEU A 1 95 ? -5.073 6.641 -15.666 1.00 87.12 95 LEU A N 1
ATOM 746 C CA . LEU A 1 95 ? -5.889 5.890 -14.713 1.00 87.12 95 LEU A CA 1
ATOM 747 C C . LEU A 1 95 ? -7.174 6.634 -14.312 1.00 87.12 95 LEU A C 1
ATOM 749 O O . LEU A 1 95 ? -8.217 6.003 -14.150 1.00 87.12 95 LEU A O 1
ATOM 753 N N . ALA A 1 96 ? -7.108 7.958 -14.147 1.00 79.56 96 ALA A N 1
ATOM 754 C CA . ALA A 1 96 ? -8.259 8.771 -13.753 1.00 79.56 96 ALA A CA 1
ATOM 755 C C . ALA A 1 96 ? -9.361 8.802 -14.828 1.00 79.56 96 ALA A C 1
ATOM 757 O O . ALA A 1 96 ? -10.531 8.981 -14.496 1.00 79.56 96 ALA A O 1
ATOM 758 N N . ASP A 1 97 ? -8.995 8.577 -16.092 1.00 83.38 97 ASP A N 1
ATOM 759 C CA . ASP A 1 97 ? -9.922 8.550 -17.227 1.00 83.38 97 ASP A CA 1
ATOM 760 C C . ASP A 1 97 ? -10.518 7.152 -17.489 1.00 83.38 97 ASP A C 1
ATOM 762 O O . ASP A 1 97 ? -11.433 7.000 -18.306 1.00 83.38 97 ASP A O 1
ATOM 766 N N . LEU A 1 98 ? -10.024 6.108 -16.810 1.00 84.75 98 LEU A N 1
ATOM 767 C CA . LEU A 1 98 ? -10.513 4.743 -16.989 1.00 84.75 98 LEU A CA 1
ATOM 768 C C . LEU A 1 98 ? -11.840 4.519 -16.261 1.00 84.75 98 LEU A C 1
ATOM 770 O O . LEU A 1 98 ? -11.954 4.669 -15.047 1.00 84.75 98 LEU A O 1
ATOM 774 N N . ASN A 1 99 ? -12.839 4.043 -17.006 1.00 85.69 99 ASN A N 1
ATOM 775 C CA . ASN A 1 99 ? -14.092 3.573 -16.427 1.00 85.69 99 ASN A CA 1
ATOM 776 C C . ASN A 1 99 ? -13.950 2.123 -15.936 1.00 85.69 99 ASN A C 1
ATOM 778 O O . ASN A 1 99 ? -14.153 1.172 -16.697 1.00 85.69 99 ASN A O 1
ATOM 782 N N . ILE A 1 100 ? -13.599 1.955 -14.661 1.00 88.75 100 ILE A N 1
ATOM 783 C CA . ILE A 1 100 ? -13.460 0.641 -14.025 1.00 88.75 100 ILE A CA 1
ATOM 784 C C . ILE A 1 100 ? -14.817 0.211 -13.459 1.00 88.75 100 ILE A C 1
ATOM 786 O O . ILE A 1 100 ? -15.240 0.676 -12.405 1.00 88.75 100 ILE A O 1
ATOM 790 N N . SER A 1 101 ? -15.492 -0.698 -14.164 1.00 87.94 101 SER A N 1
ATOM 791 C CA . SER A 1 101 ? -16.781 -1.267 -13.733 1.00 87.94 101 SER A CA 1
ATOM 792 C C . SER A 1 101 ? -16.662 -2.671 -13.130 1.00 87.94 101 SER A C 1
ATOM 794 O O . SER A 1 101 ? -17.514 -3.081 -12.340 1.00 87.94 101 SER A O 1
ATOM 796 N N . ASP A 1 102 ? -15.592 -3.400 -13.450 1.00 89.38 102 ASP A N 1
ATOM 797 C CA . ASP A 1 102 ? -15.318 -4.711 -12.867 1.00 89.38 102 ASP A CA 1
ATOM 798 C C . ASP A 1 102 ? -14.897 -4.599 -11.394 1.00 89.38 102 ASP A C 1
ATOM 800 O O . ASP A 1 102 ? -14.254 -3.612 -11.019 1.00 89.38 102 ASP A O 1
ATOM 804 N N . PRO A 1 103 ? -15.179 -5.617 -10.550 1.00 94.38 103 PRO A N 1
ATOM 805 C CA . PRO A 1 103 ? -14.629 -5.698 -9.201 1.00 94.38 103 PRO A CA 1
ATOM 806 C C . PRO A 1 103 ? -13.116 -5.492 -9.229 1.00 94.38 103 PRO A C 1
ATOM 808 O O . PRO A 1 103 ? -12.428 -6.167 -10.004 1.00 94.38 103 PRO A O 1
ATOM 811 N N . VAL A 1 104 ? -12.612 -4.588 -8.389 1.00 94.06 104 VAL A N 1
ATOM 812 C CA . VAL A 1 104 ? -11.209 -4.161 -8.418 1.00 94.06 104 VAL A CA 1
ATOM 813 C C . VAL A 1 104 ? -10.533 -4.297 -7.059 1.00 94.06 104 VAL A C 1
ATOM 815 O O . VAL A 1 104 ? -11.098 -3.953 -6.022 1.00 94.06 104 VAL A O 1
ATOM 818 N N . VAL A 1 105 ? -9.300 -4.794 -7.063 1.00 93.56 105 VAL A N 1
ATOM 819 C CA . VAL A 1 105 ? -8.371 -4.679 -5.935 1.00 93.56 105 VAL A CA 1
ATOM 820 C C . VAL A 1 105 ? -7.279 -3.702 -6.331 1.00 93.56 105 VAL A C 1
ATOM 822 O O . VAL A 1 105 ? -6.769 -3.767 -7.448 1.00 93.56 105 VAL A O 1
ATOM 825 N N . VAL A 1 106 ? -6.918 -2.809 -5.418 1.00 93.00 106 VAL A N 1
ATOM 826 C CA . VAL A 1 106 ? -5.802 -1.882 -5.609 1.00 93.00 106 VAL A CA 1
ATOM 827 C C . VAL A 1 106 ? -4.646 -2.310 -4.716 1.00 93.00 106 VAL A C 1
ATOM 829 O O . VAL A 1 106 ? -4.811 -2.443 -3.507 1.00 93.00 106 VAL A O 1
ATOM 832 N N . SER A 1 107 ? -3.477 -2.528 -5.304 1.00 92.06 107 SER A N 1
ATOM 833 C CA . SER A 1 107 ? -2.239 -2.829 -4.593 1.00 92.06 107 SER A CA 1
ATOM 834 C C . SER A 1 107 ? -1.268 -1.662 -4.720 1.00 92.06 107 SER A C 1
ATOM 836 O O . SER A 1 107 ? -1.071 -1.136 -5.811 1.00 92.06 107 SER A O 1
ATOM 838 N N . ILE A 1 108 ? -0.687 -1.238 -3.602 1.00 91.44 108 ILE A N 1
ATOM 839 C CA . ILE A 1 108 ? 0.210 -0.086 -3.521 1.00 91.44 108 ILE A CA 1
ATOM 840 C C . ILE A 1 108 ? 1.478 -0.517 -2.788 1.00 91.44 108 ILE A C 1
ATOM 842 O O . ILE A 1 108 ? 1.420 -0.795 -1.590 1.00 91.44 108 ILE A O 1
ATOM 846 N N . ASP A 1 109 ? 2.621 -0.545 -3.464 1.00 88.31 109 ASP A N 1
ATOM 847 C CA . ASP A 1 109 ? 3.908 -0.501 -2.770 1.00 88.31 109 ASP A CA 1
ATOM 848 C C . ASP A 1 109 ? 4.229 0.958 -2.441 1.00 88.31 109 ASP A C 1
ATOM 850 O O . ASP A 1 109 ? 4.148 1.842 -3.297 1.00 88.31 109 ASP A O 1
ATOM 854 N N . LEU A 1 110 ? 4.545 1.251 -1.180 1.00 88.88 110 LEU A N 1
ATOM 855 C CA . LEU A 1 110 ? 4.936 2.605 -0.802 1.00 88.88 110 LEU A CA 1
ATOM 856 C C . LEU A 1 110 ? 6.248 3.020 -1.465 1.00 88.88 110 LEU A C 1
ATOM 858 O O . LEU A 1 110 ? 6.461 4.220 -1.661 1.00 88.88 110 LEU A O 1
ATOM 862 N N . ASP A 1 111 ? 7.107 2.073 -1.841 1.00 85.94 111 ASP A N 1
ATOM 863 C CA . ASP A 1 111 ? 8.353 2.404 -2.518 1.00 85.94 111 ASP A CA 1
ATOM 864 C C . ASP A 1 111 ? 8.140 3.083 -3.894 1.00 85.94 111 ASP A C 1
ATOM 866 O O . ASP A 1 111 ? 8.996 3.860 -4.337 1.00 85.94 111 ASP A O 1
ATOM 870 N N . PHE A 1 112 ? 6.947 2.935 -4.493 1.00 84.81 112 PHE A N 1
ATOM 871 C CA . PHE A 1 112 ? 6.481 3.632 -5.701 1.00 84.81 112 PHE A CA 1
ATOM 872 C C . PHE A 1 112 ? 6.671 5.150 -5.618 1.00 84.81 112 PHE A C 1
ATOM 874 O O . PHE A 1 112 ? 6.993 5.816 -6.608 1.00 84.81 112 PHE A O 1
ATOM 881 N N . PHE A 1 113 ? 6.505 5.714 -4.421 1.00 87.19 113 PHE A N 1
ATOM 882 C CA . PHE A 1 113 ? 6.546 7.156 -4.201 1.00 87.19 113 PHE A CA 1
ATOM 883 C C . PHE A 1 113 ? 7.939 7.684 -3.831 1.00 87.19 113 PHE A C 1
ATOM 885 O O . PHE A 1 113 ? 8.126 8.894 -3.736 1.00 87.19 113 PHE A O 1
ATOM 892 N N . THR A 1 114 ? 8.945 6.830 -3.639 1.00 83.75 114 THR A N 1
ATOM 893 C CA . THR A 1 114 ? 10.255 7.224 -3.066 1.00 83.75 114 THR A CA 1
ATOM 894 C C . THR A 1 114 ? 11.027 8.235 -3.909 1.00 83.75 114 THR A C 1
ATOM 896 O O . THR A 1 114 ? 11.787 9.042 -3.380 1.00 83.75 114 THR A O 1
ATOM 899 N N . ARG A 1 115 ? 10.806 8.235 -5.227 1.00 76.75 115 ARG A N 1
ATOM 900 C CA . ARG A 1 115 ? 11.451 9.150 -6.184 1.00 76.75 115 ARG A CA 1
ATOM 901 C C . ARG A 1 115 ? 10.586 10.364 -6.540 1.00 76.75 115 ARG A C 1
ATOM 903 O O . ARG A 1 115 ? 10.925 11.119 -7.451 1.00 76.75 115 ARG A O 1
ATOM 910 N N . ARG A 1 116 ? 9.451 10.548 -5.862 1.00 78.44 116 ARG A N 1
ATOM 911 C CA . ARG A 1 116 ? 8.523 11.666 -6.069 1.00 78.44 116 ARG A CA 1
ATOM 912 C C . ARG A 1 116 ? 8.898 12.818 -5.149 1.00 78.44 116 ARG A C 1
ATOM 914 O O . ARG A 1 116 ? 9.003 12.644 -3.940 1.00 78.44 116 ARG A O 1
ATOM 921 N N . SER A 1 117 ? 9.010 14.026 -5.695 1.00 80.75 117 SER A N 1
ATOM 922 C CA . SER A 1 117 ? 9.184 15.230 -4.870 1.00 80.75 117 SER A CA 1
ATOM 923 C C . SER A 1 117 ? 7.949 15.539 -4.015 1.00 80.75 117 SER A C 1
ATOM 925 O O . SER A 1 117 ? 8.077 16.141 -2.953 1.00 80.75 117 SER A O 1
ATOM 927 N N . ARG A 1 118 ? 6.767 15.102 -4.465 1.00 86.75 118 ARG A N 1
ATOM 928 C CA . ARG A 1 118 ? 5.457 15.296 -3.825 1.00 86.75 118 ARG A CA 1
ATOM 929 C C . ARG A 1 118 ? 4.849 13.968 -3.364 1.00 86.75 118 ARG A C 1
ATOM 931 O O . ARG A 1 118 ? 3.668 13.704 -3.557 1.00 86.75 118 ARG A O 1
ATOM 938 N N . TYR A 1 119 ? 5.685 13.103 -2.787 1.00 87.88 119 TYR A N 1
ATOM 939 C CA . TYR A 1 119 ? 5.328 11.722 -2.450 1.00 87.88 119 TYR A CA 1
ATOM 940 C C . TYR A 1 119 ? 4.066 11.602 -1.575 1.00 87.88 119 TYR A C 1
ATOM 942 O O . TYR A 1 119 ? 3.285 10.671 -1.760 1.00 87.88 119 TYR A O 1
ATOM 950 N N . ARG A 1 120 ? 3.823 12.554 -0.659 1.00 91.50 120 ARG A N 1
ATOM 951 C CA . ARG A 1 120 ? 2.612 12.554 0.176 1.00 91.50 120 ARG A CA 1
ATOM 952 C C . ARG A 1 120 ? 1.376 12.944 -0.616 1.00 91.50 120 ARG A C 1
ATOM 954 O O . ARG A 1 120 ? 0.345 12.296 -0.484 1.00 91.50 120 ARG A O 1
ATOM 961 N N . GLU A 1 121 ? 1.458 14.005 -1.412 1.00 92.44 121 GLU A N 1
ATOM 962 C CA . GLU A 1 121 ? 0.341 14.464 -2.234 1.00 92.44 121 GLU A CA 1
ATOM 963 C C . GLU A 1 121 ? -0.047 13.420 -3.278 1.00 92.44 121 GLU A C 1
ATOM 965 O O . GLU A 1 121 ? -1.236 13.204 -3.501 1.00 92.44 121 GLU A O 1
ATOM 970 N N . ASP A 1 122 ? 0.943 12.741 -3.855 1.00 91.00 122 ASP A N 1
ATOM 971 C CA . ASP A 1 122 ? 0.733 11.658 -4.810 1.00 91.00 122 ASP A CA 1
ATOM 972 C C . ASP A 1 122 ? 0.055 10.456 -4.133 1.00 91.00 122 ASP A C 1
ATOM 974 O O . A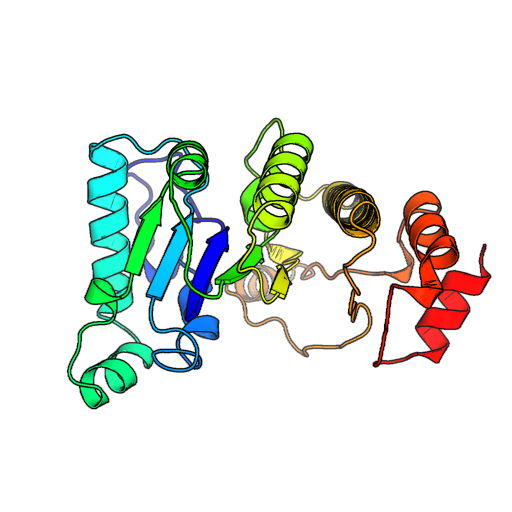SP A 1 122 ? -0.933 9.941 -4.655 1.00 91.00 122 ASP A O 1
ATOM 978 N N . LEU A 1 123 ? 0.499 10.055 -2.933 1.00 93.06 123 LEU A N 1
ATOM 979 C CA . LEU A 1 123 ? -0.174 9.005 -2.158 1.00 93.06 123 LEU A CA 1
ATOM 980 C C . LEU A 1 123 ? -1.622 9.390 -1.818 1.00 93.06 123 LEU A C 1
ATOM 982 O O . LEU A 1 123 ? -2.530 8.575 -1.977 1.00 93.06 123 LEU A O 1
ATOM 986 N N . ILE A 1 124 ? -1.860 10.631 -1.384 1.00 95.25 124 ILE A N 1
ATOM 987 C CA . ILE A 1 124 ? -3.211 11.142 -1.104 1.00 95.25 124 ILE A CA 1
ATOM 988 C C . ILE A 1 124 ? -4.081 11.071 -2.363 1.00 95.25 124 ILE A C 1
ATOM 990 O O . ILE A 1 124 ? -5.233 10.645 -2.285 1.00 95.25 124 ILE A O 1
ATOM 994 N N . ALA A 1 125 ? -3.552 11.475 -3.520 1.00 93.25 125 ALA A N 1
ATOM 995 C CA . ALA A 1 125 ? -4.279 11.426 -4.782 1.00 93.25 125 ALA A CA 1
ATOM 996 C C . ALA A 1 125 ? -4.662 9.986 -5.155 1.00 93.25 125 ALA A C 1
ATOM 998 O O . ALA A 1 125 ? -5.824 9.733 -5.469 1.00 93.25 125 ALA A O 1
ATOM 999 N N . VAL A 1 126 ? -3.728 9.037 -5.033 1.00 93.38 126 VAL A N 1
ATOM 1000 C CA . VAL A 1 126 ? -3.982 7.607 -5.277 1.00 93.38 126 VAL A CA 1
ATOM 1001 C C . VAL A 1 126 ? -5.044 7.054 -4.326 1.00 93.38 126 VAL A C 1
ATOM 1003 O O . VAL A 1 126 ? -5.966 6.366 -4.765 1.00 93.38 126 VAL A O 1
ATOM 1006 N N . LEU A 1 127 ? -4.964 7.367 -3.030 1.00 94.19 127 LEU A N 1
ATOM 1007 C CA . LEU A 1 127 ? -5.932 6.889 -2.038 1.00 94.19 127 LEU A CA 1
ATOM 1008 C C . LEU A 1 127 ? -7.330 7.472 -2.261 1.00 94.19 127 LEU A C 1
ATOM 1010 O O . LEU A 1 127 ? -8.319 6.764 -2.077 1.00 94.19 127 LEU A O 1
ATOM 1014 N N . ARG A 1 128 ? -7.425 8.736 -2.685 1.00 93.62 128 ARG A N 1
ATOM 1015 C CA . ARG A 1 128 ? -8.706 9.377 -3.013 1.00 93.62 128 ARG A CA 1
ATOM 1016 C C . ARG A 1 128 ? -9.333 8.788 -4.262 1.00 93.62 128 ARG A C 1
ATOM 1018 O O . ARG A 1 128 ? -10.483 8.380 -4.190 1.00 93.62 128 ARG A O 1
ATOM 1025 N N . TRP A 1 129 ? -8.559 8.657 -5.338 1.00 93.62 129 TRP A N 1
ATOM 1026 C CA . TRP A 1 129 ? -9.004 7.962 -6.545 1.00 93.62 129 TRP A CA 1
ATOM 1027 C C . TRP A 1 129 ? -9.494 6.547 -6.208 1.00 93.62 129 TRP A C 1
ATOM 1029 O O . TRP A 1 129 ? -10.596 6.160 -6.580 1.00 93.62 129 TRP A O 1
ATOM 1039 N N . THR A 1 130 ? -8.732 5.807 -5.398 1.00 93.31 130 THR A N 1
ATOM 1040 C CA . THR A 1 130 ? -9.113 4.455 -4.967 1.00 93.31 130 THR A CA 1
ATOM 1041 C C . THR A 1 130 ? -10.439 4.455 -4.207 1.00 93.31 130 THR A C 1
ATOM 1043 O O . THR A 1 130 ? -11.282 3.593 -4.431 1.00 93.31 130 THR A O 1
ATOM 1046 N N . ALA A 1 131 ? -10.647 5.421 -3.309 1.00 92.50 131 ALA A N 1
ATOM 1047 C CA . ALA A 1 131 ? -11.874 5.550 -2.528 1.00 92.50 131 ALA A CA 1
ATOM 1048 C C . ALA A 1 131 ? -13.115 5.921 -3.357 1.00 92.50 131 ALA A C 1
ATOM 1050 O O . ALA A 1 131 ? -14.228 5.727 -2.865 1.00 92.50 131 ALA A O 1
ATOM 1051 N N . GLU A 1 132 ? -12.932 6.437 -4.572 1.00 92.19 132 GLU A N 1
ATOM 1052 C CA . GLU A 1 132 ? -14.001 6.799 -5.508 1.00 92.19 132 GLU A CA 1
ATOM 1053 C C . GLU A 1 132 ? -14.426 5.628 -6.414 1.00 92.19 132 GLU A C 1
ATOM 1055 O O . GLU A 1 132 ? -15.468 5.704 -7.061 1.00 92.19 132 GLU A O 1
ATOM 1060 N N . LEU A 1 133 ? -13.678 4.518 -6.429 1.00 92.56 133 LEU A N 1
ATOM 1061 C CA . LEU A 1 133 ? -14.015 3.330 -7.215 1.00 92.56 133 LEU A CA 1
ATOM 1062 C C . LEU A 1 133 ? -15.232 2.600 -6.628 1.00 92.56 133 LEU A C 1
ATOM 1064 O O . LEU A 1 133 ? -15.143 1.948 -5.585 1.00 92.56 133 LEU A O 1
ATOM 1068 N N . GLU A 1 134 ? -16.364 2.640 -7.335 1.00 91.31 134 GLU A N 1
ATOM 1069 C CA . GLU A 1 134 ? -17.607 1.977 -6.906 1.00 91.31 134 GLU A CA 1
ATOM 1070 C C . GLU A 1 134 ? -17.465 0.450 -6.791 1.00 91.31 134 GLU A C 1
ATOM 1072 O O . GLU A 1 134 ? -18.116 -0.182 -5.957 1.00 91.31 134 GLU A O 1
ATOM 1077 N N . SER A 1 135 ? -16.594 -0.153 -7.604 1.00 93.19 135 SER A N 1
ATOM 1078 C CA . SER A 1 135 ? -16.358 -1.598 -7.654 1.00 93.19 135 SER A CA 1
ATOM 1079 C C . SER A 1 135 ? -15.223 -2.081 -6.734 1.00 93.19 135 SER A C 1
ATOM 1081 O O . SER A 1 135 ? -14.841 -3.260 -6.794 1.00 93.19 135 SER A O 1
ATOM 1083 N N . LEU A 1 136 ? -14.676 -1.211 -5.874 1.00 94.50 136 LEU A N 1
ATOM 1084 C CA . LEU A 1 136 ? -13.551 -1.531 -4.992 1.00 94.50 136 LEU A CA 1
ATOM 1085 C C . LEU A 1 136 ? -13.878 -2.677 -4.025 1.00 94.50 136 LEU A C 1
ATOM 1087 O O . LEU A 1 136 ? -14.796 -2.592 -3.213 1.00 94.50 136 LEU A O 1
ATOM 1091 N N . GLN A 1 137 ? -13.067 -3.732 -4.075 1.00 94.19 137 GLN A N 1
ATOM 1092 C CA . GLN A 1 137 ? -13.150 -4.891 -3.184 1.00 94.19 137 GLN A CA 1
ATOM 1093 C C . GLN A 1 137 ? -12.158 -4.797 -2.025 1.00 94.19 137 GLN A C 1
ATOM 1095 O O . GLN A 1 137 ? -12.487 -5.151 -0.895 1.00 94.19 137 GLN A O 1
ATOM 1100 N N . ALA A 1 138 ? -10.932 -4.343 -2.298 1.00 93.75 138 ALA A N 1
ATOM 1101 C CA . ALA A 1 138 ? -9.887 -4.215 -1.290 1.00 93.75 138 ALA A CA 1
ATOM 1102 C C . ALA A 1 138 ? -8.770 -3.269 -1.741 1.00 93.75 138 ALA A C 1
ATOM 1104 O O . ALA A 1 138 ? -8.525 -3.096 -2.935 1.00 93.75 138 ALA A O 1
ATOM 1105 N N . VAL A 1 139 ? -8.052 -2.734 -0.755 1.00 93.62 139 VAL A N 1
ATOM 1106 C CA . VAL A 1 139 ? -6.773 -2.049 -0.948 1.00 93.62 139 VAL A CA 1
ATOM 1107 C C . VAL A 1 139 ? -5.715 -2.787 -0.144 1.00 93.62 139 VAL A C 1
ATOM 1109 O O . VAL A 1 139 ? -5.909 -3.042 1.046 1.00 93.62 139 VAL A O 1
ATOM 1112 N N . THR A 1 140 ? -4.599 -3.128 -0.775 1.00 92.88 140 THR A N 1
ATOM 1113 C CA . THR A 1 140 ? -3.424 -3.681 -0.103 1.00 92.88 140 THR A CA 1
ATOM 1114 C C . THR A 1 140 ? -2.287 -2.688 -0.197 1.00 92.88 140 THR A C 1
ATOM 1116 O O . THR A 1 140 ? -1.988 -2.197 -1.280 1.00 92.88 140 THR A O 1
ATOM 1119 N N . VAL A 1 141 ? -1.637 -2.409 0.930 1.00 91.06 141 VAL A N 1
ATOM 1120 C CA . VAL A 1 141 ? -0.463 -1.538 0.957 1.00 91.06 141 VAL A CA 1
ATOM 1121 C C . VAL A 1 141 ? 0.719 -2.307 1.521 1.00 91.06 141 VAL A C 1
ATOM 1123 O O . VAL A 1 141 ? 0.621 -2.895 2.601 1.00 91.06 141 VAL A O 1
ATOM 1126 N N . ALA A 1 142 ? 1.817 -2.321 0.776 1.00 87.75 142 ALA A N 1
ATOM 1127 C CA . ALA A 1 142 ? 3.083 -2.907 1.175 1.00 87.75 142 ALA A CA 1
ATOM 1128 C C . ALA A 1 142 ? 4.073 -1.802 1.547 1.00 87.75 142 ALA A C 1
ATOM 1130 O O . ALA A 1 142 ? 4.076 -0.718 0.971 1.00 87.75 142 ALA A O 1
ATOM 1131 N N . VAL A 1 143 ? 4.900 -2.085 2.550 1.00 85.00 143 VAL A N 1
ATOM 1132 C CA . VAL A 1 143 ? 6.023 -1.232 2.931 1.00 85.00 143 VAL A CA 1
ATOM 1133 C C . VAL A 1 143 ? 7.260 -2.098 2.868 1.00 85.00 143 VAL A C 1
ATOM 1135 O O . VAL A 1 143 ? 7.333 -3.106 3.575 1.00 85.00 143 VAL A O 1
ATOM 1138 N N . SER A 1 144 ? 8.217 -1.682 2.049 1.00 82.38 144 SER A N 1
ATOM 1139 C CA . SER A 1 144 ? 9.445 -2.423 1.786 1.00 82.38 144 SER A CA 1
ATOM 1140 C C . SER A 1 144 ? 10.643 -1.591 2.273 1.00 82.38 144 SER A C 1
ATOM 1142 O O . SER A 1 144 ? 11.266 -0.912 1.461 1.00 82.38 144 SER A O 1
ATOM 1144 N N . PRO A 1 145 ? 10.987 -1.596 3.588 1.00 84.69 145 PRO A N 1
ATOM 1145 C CA . PRO A 1 145 ? 11.997 -0.701 4.180 1.00 84.69 145 PRO A CA 1
ATOM 1146 C C . PRO A 1 145 ? 13.349 -0.688 3.462 1.00 84.69 145 PRO A C 1
ATOM 1148 O O . PRO A 1 145 ? 14.031 0.328 3.447 1.00 84.69 145 PRO A O 1
ATOM 1151 N N . VAL A 1 146 ? 13.712 -1.811 2.845 1.00 83.62 146 VAL A N 1
ATOM 1152 C CA . VAL A 1 146 ? 14.946 -2.003 2.072 1.00 83.62 146 VAL A CA 1
ATOM 1153 C C . VAL A 1 146 ? 15.053 -1.066 0.862 1.00 83.62 146 VAL A C 1
ATOM 1155 O O . VAL A 1 146 ? 16.162 -0.734 0.450 1.00 83.62 146 VAL A O 1
ATOM 1158 N N . TYR A 1 147 ? 13.921 -0.619 0.323 1.00 81.31 147 TYR A N 1
ATOM 1159 C CA . TYR A 1 147 ? 13.830 0.248 -0.856 1.00 81.31 147 TYR A CA 1
ATOM 1160 C C . TYR A 1 147 ? 13.521 1.703 -0.506 1.00 81.31 147 TYR A C 1
ATOM 1162 O O . TYR A 1 147 ? 13.412 2.550 -1.394 1.00 81.31 147 TYR A O 1
ATOM 1170 N N . LEU A 1 148 ? 13.361 2.009 0.783 1.00 81.88 148 LEU A N 1
ATOM 1171 C CA . LEU A 1 148 ? 13.011 3.347 1.230 1.00 81.88 148 LEU A CA 1
ATOM 1172 C C . LEU A 1 148 ? 14.255 4.240 1.340 1.00 81.88 148 LEU A C 1
ATOM 1174 O O . LEU A 1 148 ? 15.371 3.740 1.504 1.00 81.88 148 LEU A O 1
ATOM 1178 N N . PRO A 1 149 ? 14.078 5.573 1.267 1.00 79.62 149 PRO A N 1
ATOM 1179 C CA . PRO A 1 149 ? 15.141 6.517 1.569 1.00 79.62 149 PRO A CA 1
ATOM 1180 C C . PRO A 1 149 ? 15.766 6.236 2.935 1.00 79.62 149 PRO A C 1
ATOM 1182 O O . PRO A 1 149 ? 15.093 5.775 3.854 1.00 79.62 149 PRO A O 1
ATOM 1185 N N . GLU A 1 150 ? 17.038 6.602 3.093 1.00 76.25 150 GLU A N 1
ATOM 1186 C CA . GLU A 1 150 ? 17.757 6.423 4.361 1.00 76.25 150 GLU A CA 1
ATOM 1187 C C . GLU A 1 150 ? 17.148 7.223 5.526 1.00 76.25 150 GLU A C 1
ATOM 1189 O O . GLU A 1 150 ? 17.454 6.928 6.677 1.00 76.25 150 GLU A O 1
ATOM 1194 N N . ASP A 1 151 ? 16.288 8.216 5.258 1.00 82.94 151 ASP A N 1
ATOM 1195 C CA . ASP A 1 151 ? 15.539 8.923 6.299 1.00 82.94 151 ASP A CA 1
ATOM 1196 C C . ASP A 1 151 ? 14.471 8.000 6.922 1.00 82.94 151 ASP A C 1
ATOM 1198 O O . ASP A 1 151 ? 13.428 7.758 6.301 1.00 82.94 151 ASP A O 1
ATOM 1202 N N . PRO A 1 152 ? 14.653 7.541 8.176 1.00 72.94 152 PRO A N 1
ATOM 1203 C CA . PRO A 1 152 ? 13.703 6.644 8.828 1.00 72.94 152 PRO A CA 1
ATOM 1204 C C . PRO A 1 152 ? 12.338 7.305 9.060 1.00 72.94 152 PRO A C 1
ATOM 1206 O O . PRO A 1 152 ? 11.327 6.611 9.198 1.00 72.94 152 PRO A O 1
ATOM 1209 N N . ASN A 1 153 ? 12.267 8.643 9.072 1.00 85.00 153 ASN A N 1
ATOM 1210 C CA . ASN A 1 153 ? 10.999 9.345 9.232 1.00 85.00 153 ASN A CA 1
ATOM 1211 C C . ASN A 1 153 ? 10.120 9.223 7.994 1.00 85.00 153 ASN A C 1
ATOM 1213 O O . ASN A 1 153 ? 8.899 9.246 8.137 1.00 85.00 153 ASN A O 1
ATOM 1217 N N . TRP A 1 154 ? 10.701 9.071 6.801 1.00 89.94 154 TRP A N 1
ATOM 1218 C CA . TRP A 1 154 ? 9.948 9.001 5.549 1.00 89.94 154 TRP A CA 1
ATOM 1219 C C . TRP A 1 154 ? 8.869 7.913 5.609 1.00 89.94 154 TRP A C 1
ATOM 1221 O O . TRP A 1 154 ? 7.703 8.153 5.299 1.00 89.94 154 TRP A O 1
ATOM 1231 N N . MET A 1 155 ? 9.231 6.736 6.122 1.00 89.56 155 MET A N 1
ATOM 1232 C CA . MET A 1 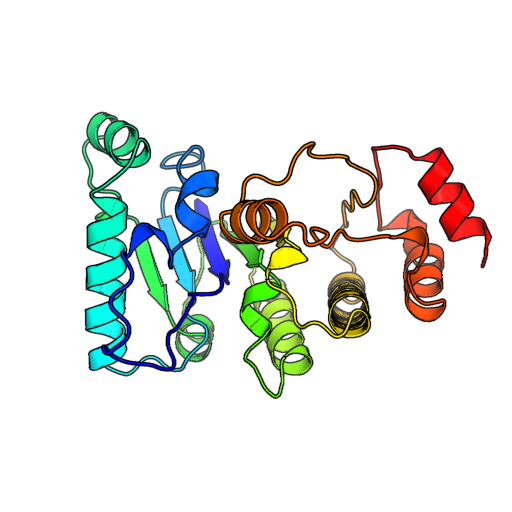155 ? 8.317 5.606 6.275 1.00 89.56 155 MET A CA 1
ATOM 1233 C C . MET A 1 155 ? 7.161 5.917 7.233 1.00 89.56 155 MET A C 1
ATOM 1235 O O . MET A 1 155 ? 6.002 5.674 6.899 1.00 89.56 155 MET A O 1
ATOM 1239 N N . TYR A 1 156 ? 7.446 6.475 8.414 1.00 92.81 156 TYR A N 1
ATOM 1240 C CA . TYR A 1 156 ? 6.397 6.820 9.379 1.00 92.81 156 TYR A CA 1
ATOM 1241 C C . TYR A 1 156 ? 5.487 7.932 8.871 1.00 92.81 156 TYR A C 1
ATOM 1243 O O . TYR A 1 156 ? 4.284 7.884 9.103 1.00 92.81 156 TYR A O 1
ATOM 1251 N N . GLN A 1 157 ? 6.040 8.896 8.141 1.00 92.56 157 GLN A N 1
ATOM 1252 C CA . GLN A 1 157 ? 5.286 9.967 7.499 1.00 92.56 157 GLN A CA 1
ATOM 1253 C C . GLN A 1 157 ? 4.331 9.434 6.424 1.00 92.56 157 GLN A C 1
ATOM 1255 O O . GLN A 1 157 ? 3.200 9.912 6.302 1.00 92.56 157 GLN A O 1
ATOM 1260 N N . MET A 1 158 ? 4.762 8.427 5.665 1.00 93.25 158 MET A N 1
ATOM 1261 C CA . MET A 1 158 ? 3.918 7.749 4.684 1.00 93.25 158 MET A CA 1
ATOM 1262 C C . MET A 1 158 ? 2.846 6.887 5.338 1.00 93.25 158 MET A C 1
ATOM 1264 O O . MET A 1 158 ? 1.693 6.946 4.921 1.00 93.25 158 MET A O 1
ATOM 1268 N N . LEU A 1 159 ? 3.186 6.149 6.398 1.00 94.69 159 LEU A N 1
ATOM 1269 C CA . LEU A 1 159 ? 2.203 5.418 7.197 1.00 94.69 159 LEU A CA 1
ATOM 1270 C C . LEU A 1 159 ? 1.165 6.368 7.800 1.00 94.69 159 LEU A C 1
ATOM 1272 O O . LEU A 1 159 ? -0.027 6.104 7.704 1.00 94.69 159 LEU A O 1
ATOM 1276 N N . GLU A 1 160 ? 1.590 7.486 8.380 1.00 95.94 160 GLU A N 1
ATOM 1277 C CA . GLU A 1 160 ? 0.682 8.499 8.918 1.00 95.94 160 GLU A CA 1
ATOM 1278 C C . GLU A 1 160 ? -0.257 9.036 7.839 1.00 95.94 160 GLU A C 1
ATOM 1280 O O . GLU A 1 160 ? -1.470 8.965 8.014 1.00 95.94 160 GLU A O 1
ATOM 1285 N N . THR A 1 161 ? 0.279 9.435 6.683 1.00 96.12 161 THR A N 1
ATOM 1286 C CA . THR A 1 161 ? -0.520 9.901 5.535 1.00 96.12 161 THR A CA 1
ATOM 1287 C C . THR A 1 161 ? -1.520 8.833 5.067 1.00 96.12 161 THR A C 1
ATOM 1289 O O . THR A 1 161 ? -2.699 9.127 4.857 1.00 96.12 161 THR A O 1
ATOM 1292 N N . LEU A 1 162 ? -1.076 7.577 4.956 1.00 96.00 162 LEU A N 1
ATOM 1293 C CA . LEU A 1 162 ? -1.913 6.437 4.583 1.00 96.00 162 LEU A CA 1
ATOM 1294 C C . LEU A 1 162 ? -3.073 6.247 5.563 1.00 96.00 162 LEU A C 1
ATOM 1296 O O . LEU A 1 162 ? -4.225 6.138 5.144 1.00 96.00 162 LEU A O 1
ATOM 1300 N N . PHE A 1 163 ? -2.780 6.191 6.862 1.00 96.81 163 PHE A N 1
ATOM 1301 C CA . PHE A 1 163 ? -3.800 5.987 7.884 1.00 96.81 163 PHE A CA 1
ATOM 1302 C C . PHE A 1 163 ? -4.753 7.177 7.965 1.00 96.81 163 PHE A C 1
ATOM 1304 O O . PHE A 1 163 ? -5.955 6.961 8.095 1.00 96.81 163 PHE A O 1
ATOM 1311 N N . GLU A 1 164 ? -4.261 8.412 7.864 1.00 96.12 164 GLU A N 1
ATOM 1312 C CA . GLU A 1 164 ? -5.105 9.606 7.861 1.00 96.12 164 GLU A CA 1
ATOM 1313 C C . GLU A 1 164 ? -6.132 9.565 6.728 1.00 96.12 164 GLU A C 1
ATOM 1315 O O . GLU A 1 164 ? -7.324 9.737 6.989 1.00 96.12 164 GLU A O 1
ATOM 1320 N N . GLU A 1 165 ? -5.715 9.292 5.491 1.00 95.69 165 GLU A N 1
ATOM 1321 C CA . GLU A 1 165 ? -6.649 9.231 4.363 1.00 95.69 165 GLU A CA 1
ATOM 1322 C C . GLU A 1 165 ? -7.547 7.985 4.420 1.00 95.69 165 GLU A C 1
ATOM 1324 O O . GLU A 1 165 ? -8.763 8.104 4.255 1.00 95.69 165 GLU A O 1
ATOM 1329 N N . ALA A 1 166 ? -7.011 6.806 4.751 1.00 94.94 166 ALA A N 1
ATOM 1330 C CA . ALA A 1 166 ? -7.813 5.585 4.873 1.00 94.94 166 ALA A CA 1
ATOM 1331 C C . ALA A 1 166 ? -8.894 5.705 5.964 1.00 94.94 166 ALA A C 1
ATOM 1333 O O . ALA A 1 166 ? -10.030 5.254 5.795 1.00 94.94 166 ALA A O 1
ATOM 1334 N N . LEU A 1 167 ? -8.579 6.353 7.090 1.00 95.31 167 LEU A N 1
ATOM 1335 C CA . LEU A 1 167 ? -9.522 6.560 8.188 1.00 95.31 167 LEU A CA 1
ATOM 1336 C C . LEU A 1 167 ? -10.554 7.658 7.894 1.00 95.31 167 LEU A C 1
ATOM 1338 O O . LEU A 1 167 ? -11.617 7.648 8.522 1.00 95.31 167 LEU A O 1
ATOM 1342 N N . ARG A 1 168 ? -10.327 8.562 6.930 1.00 93.50 168 ARG A N 1
ATOM 1343 C CA . ARG A 1 168 ? -11.367 9.510 6.479 1.00 93.50 168 ARG A CA 1
ATOM 1344 C C . ARG A 1 168 ? -12.543 8.791 5.829 1.00 93.50 168 ARG A C 1
ATOM 1346 O O . ARG A 1 168 ? -13.689 9.189 6.050 1.00 93.50 168 ARG A O 1
ATOM 1353 N N . ASN A 1 169 ? -12.291 7.711 5.089 1.00 89.75 169 ASN A N 1
ATOM 1354 C CA . ASN A 1 169 ? -13.357 6.906 4.504 1.00 89.75 169 ASN A CA 1
ATOM 1355 C C . ASN A 1 169 ? -13.996 6.020 5.576 1.00 89.75 169 ASN A C 1
ATOM 1357 O O . ASN A 1 169 ? -13.430 5.002 5.953 1.00 89.75 169 ASN A O 1
ATOM 1361 N N . ARG A 1 170 ? -15.183 6.379 6.078 1.00 87.88 170 ARG A N 1
ATOM 1362 C CA . ARG A 1 170 ? -15.851 5.664 7.187 1.00 87.88 170 ARG A CA 1
ATOM 1363 C C . ARG A 1 170 ? -16.267 4.227 6.867 1.00 87.88 170 ARG A C 1
ATOM 1365 O O . ARG A 1 170 ? -16.512 3.472 7.804 1.00 87.88 170 ARG A O 1
ATOM 1372 N N . ASN A 1 171 ? -16.321 3.858 5.591 1.00 88.56 171 ASN A N 1
ATOM 1373 C CA . ASN A 1 171 ? -16.748 2.531 5.153 1.00 88.56 171 ASN A CA 1
ATOM 1374 C C . ASN A 1 171 ? -15.602 1.515 5.144 1.00 88.56 171 ASN A C 1
ATOM 1376 O O . ASN A 1 171 ? -15.835 0.331 4.928 1.00 88.56 171 ASN A O 1
ATOM 1380 N N . TRP A 1 172 ? -14.365 1.956 5.382 1.00 91.75 172 TRP A N 1
ATOM 1381 C CA . TRP A 1 172 ? -13.205 1.073 5.372 1.00 91.75 172 TRP A CA 1
ATOM 1382 C C . TRP A 1 172 ? -12.928 0.480 6.756 1.00 91.75 172 TRP A C 1
ATOM 1384 O O . TRP A 1 172 ? -12.944 1.179 7.777 1.00 91.75 172 TRP A O 1
ATOM 1394 N N . SER A 1 173 ? -12.614 -0.811 6.784 1.00 92.62 173 SER A N 1
ATOM 1395 C CA . SER A 1 173 ? -11.954 -1.475 7.909 1.00 92.62 173 SER A CA 1
ATOM 1396 C C . SER A 1 173 ? -10.501 -1.741 7.544 1.00 92.62 173 SER A C 1
ATOM 1398 O O . SER A 1 173 ? -10.224 -2.208 6.442 1.00 92.62 173 SER A O 1
ATOM 1400 N N . ILE A 1 174 ? -9.583 -1.481 8.468 1.00 96.44 174 ILE A N 1
ATOM 1401 C CA . ILE A 1 174 ? -8.150 -1.652 8.238 1.00 96.44 174 ILE A CA 1
ATOM 1402 C C . ILE A 1 174 ? -7.689 -2.900 8.990 1.00 96.44 174 ILE A C 1
ATOM 1404 O O . ILE A 1 174 ? -7.900 -3.014 10.200 1.00 96.44 174 ILE A O 1
ATOM 1408 N N . ARG A 1 175 ? -7.042 -3.831 8.288 1.00 96.06 175 ARG A N 1
ATOM 1409 C CA . ARG A 1 175 ? -6.211 -4.866 8.912 1.00 96.06 175 ARG A CA 1
ATOM 1410 C C . ARG A 1 175 ? -4.758 -4.427 8.805 1.00 96.06 175 ARG A C 1
ATOM 1412 O O . ARG A 1 175 ? -4.287 -4.125 7.711 1.00 96.06 175 ARG A O 1
ATOM 1419 N N . PHE A 1 176 ? -4.066 -4.383 9.934 1.00 94.81 176 PHE A N 1
ATOM 1420 C CA . PHE A 1 176 ? -2.684 -3.941 10.019 1.00 94.81 176 PHE A CA 1
ATOM 1421 C C . PHE A 1 176 ? -1.886 -4.930 10.858 1.00 94.81 176 PHE A C 1
ATOM 1423 O O . PHE A 1 176 ? -2.208 -5.165 12.013 1.00 94.81 176 PHE A O 1
ATOM 1430 N N . GLU A 1 177 ? -0.831 -5.505 10.291 1.00 93.12 177 GLU A N 1
ATOM 1431 C CA . GLU A 1 177 ? -0.068 -6.570 10.948 1.00 93.12 177 GLU A CA 1
ATOM 1432 C C . GLU A 1 177 ? 1.402 -6.167 11.162 1.00 93.12 177 GLU A C 1
ATOM 1434 O O . GLU A 1 177 ? 2.301 -6.749 10.550 1.00 93.12 177 GLU A O 1
ATOM 1439 N N . PRO A 1 178 ? 1.686 -5.168 12.024 1.00 90.44 178 PRO A N 1
ATOM 1440 C CA . PRO A 1 178 ? 3.031 -4.606 12.174 1.00 90.44 178 PRO A CA 1
ATOM 1441 C C . PRO A 1 178 ? 4.016 -5.531 12.894 1.00 90.44 178 PRO A C 1
ATOM 1443 O O . PRO A 1 178 ? 5.214 -5.273 12.890 1.00 90.44 178 PRO A O 1
ATOM 1446 N N . PHE A 1 179 ? 3.523 -6.580 13.555 1.00 90.50 179 PHE A N 1
ATOM 1447 C CA . PHE A 1 179 ? 4.345 -7.473 14.369 1.00 90.50 179 PHE A CA 1
ATOM 1448 C C . PHE A 1 179 ? 4.623 -8.829 13.716 1.00 90.50 179 PHE A C 1
ATOM 1450 O O . PHE A 1 179 ? 5.306 -9.653 14.334 1.00 90.50 179 PHE A O 1
ATOM 1457 N N . ILE A 1 180 ? 4.062 -9.096 12.529 1.00 87.12 180 ILE A N 1
ATOM 1458 C CA . ILE A 1 180 ? 4.322 -10.344 11.805 1.00 87.12 180 ILE A CA 1
ATOM 1459 C C . ILE A 1 180 ? 5.796 -10.373 11.412 1.00 87.12 180 ILE A C 1
ATOM 1461 O O . ILE A 1 180 ? 6.274 -9.513 10.676 1.00 87.12 180 ILE A O 1
ATOM 1465 N N . ASP A 1 181 ? 6.500 -11.401 11.878 1.00 82.50 181 ASP A N 1
ATOM 1466 C CA . ASP A 1 181 ? 7.838 -11.711 11.397 1.00 82.50 181 ASP A CA 1
ATOM 1467 C C . ASP A 1 181 ? 7.717 -12.579 10.143 1.00 82.50 181 ASP A C 1
ATOM 1469 O O . ASP A 1 181 ? 7.232 -13.711 10.200 1.00 82.50 181 ASP A O 1
ATOM 1473 N N . ARG A 1 182 ? 8.130 -12.030 8.999 1.00 76.31 182 ARG A N 1
ATOM 1474 C CA . ARG A 1 182 ? 8.148 -12.748 7.716 1.00 76.31 182 ARG A CA 1
ATOM 1475 C C . ARG A 1 182 ? 9.432 -13.559 7.514 1.00 76.31 182 ARG A C 1
ATOM 1477 O O . ARG A 1 182 ? 9.613 -14.159 6.459 1.00 76.31 182 ARG A O 1
ATOM 1484 N N . GLY A 1 183 ? 10.300 -13.617 8.526 1.00 83.94 183 GLY A N 1
ATOM 1485 C CA . GLY A 1 183 ? 11.563 -14.338 8.489 1.00 83.94 183 GLY A CA 1
ATOM 1486 C C . GLY A 1 183 ? 12.688 -13.511 7.873 1.00 83.94 183 GLY A C 1
ATOM 1487 O O . GLY A 1 183 ? 12.771 -12.291 8.052 1.00 83.94 183 GLY A O 1
ATOM 1488 N N . ARG A 1 184 ? 13.616 -14.191 7.194 1.00 82.69 184 ARG A N 1
ATOM 1489 C CA . ARG A 1 184 ? 14.734 -13.537 6.504 1.00 82.69 184 ARG A CA 1
ATOM 1490 C C . ARG A 1 184 ? 14.207 -12.788 5.282 1.00 82.69 184 ARG A C 1
ATOM 1492 O O . ARG A 1 184 ? 13.440 -13.347 4.505 1.00 82.69 184 ARG A O 1
ATOM 1499 N N . GLU A 1 185 ? 14.650 -11.547 5.115 1.00 82.31 185 GLU A N 1
ATOM 1500 C CA . GLU A 1 185 ? 14.371 -10.780 3.906 1.00 82.31 185 GLU A CA 1
ATOM 1501 C C . GLU A 1 185 ? 15.200 -11.368 2.760 1.00 82.31 185 GLU A C 1
ATOM 1503 O O . GLU A 1 185 ? 16.407 -11.558 2.891 1.00 82.31 185 GLU A O 1
ATOM 1508 N N . THR A 1 186 ? 14.537 -11.734 1.667 1.00 79.38 186 THR A N 1
ATOM 1509 C CA . THR A 1 186 ? 15.168 -12.443 0.537 1.00 79.38 186 THR A CA 1
ATOM 1510 C C . THR A 1 186 ? 15.225 -11.594 -0.722 1.00 79.38 186 THR A C 1
ATOM 1512 O O . THR A 1 186 ? 15.703 -12.054 -1.760 1.00 79.38 186 THR A O 1
ATOM 1515 N N . SER A 1 187 ? 14.769 -10.345 -0.633 1.00 76.31 187 SER A N 1
ATOM 1516 C CA . SER A 1 187 ? 14.934 -9.364 -1.688 1.00 76.31 187 SER A CA 1
ATOM 1517 C C . SER A 1 187 ? 16.412 -9.128 -2.009 1.00 76.31 187 SER A C 1
ATOM 1519 O O . SER A 1 187 ? 17.294 -9.221 -1.152 1.00 76.31 187 SER A O 1
ATOM 1521 N N . ARG A 1 188 ? 16.695 -8.810 -3.275 1.00 74.19 188 ARG A N 1
ATOM 1522 C CA . ARG A 1 188 ? 18.068 -8.668 -3.772 1.00 74.19 188 ARG A CA 1
ATOM 1523 C C . ARG A 1 188 ? 18.866 -7.628 -2.988 1.00 74.19 188 ARG A C 1
ATOM 1525 O O . ARG A 1 188 ? 19.991 -7.915 -2.602 1.00 74.19 188 ARG A O 1
ATOM 1532 N N . TRP A 1 189 ? 18.278 -6.461 -2.713 1.00 79.88 189 TRP A N 1
ATOM 1533 C CA . TRP A 1 189 ? 18.950 -5.412 -1.942 1.00 79.88 189 TRP A CA 1
ATOM 1534 C C . TRP A 1 189 ? 19.282 -5.856 -0.519 1.00 79.88 189 TRP A C 1
ATOM 1536 O O . TRP A 1 189 ? 20.352 -5.524 -0.025 1.00 79.88 189 TRP A O 1
ATOM 1546 N N . ALA A 1 190 ? 18.421 -6.643 0.129 1.00 84.88 190 ALA A N 1
ATOM 1547 C CA . ALA A 1 190 ? 18.752 -7.196 1.436 1.00 84.88 190 ALA A CA 1
ATOM 1548 C C . ALA A 1 190 ? 19.927 -8.173 1.349 1.00 84.88 190 ALA A C 1
ATOM 1550 O O . ALA A 1 190 ? 20.841 -8.088 2.160 1.00 84.88 190 ALA A O 1
ATOM 1551 N N . LEU A 1 191 ? 19.951 -9.044 0.334 1.00 85.31 191 LEU A N 1
ATOM 1552 C CA . LEU A 1 191 ? 21.077 -9.953 0.099 1.00 85.31 191 LEU A CA 1
ATOM 1553 C C . LEU A 1 191 ? 22.380 -9.196 -0.212 1.00 85.31 191 LEU A C 1
ATOM 1555 O O . LEU A 1 191 ? 23.442 -9.601 0.252 1.00 85.31 191 LEU A O 1
ATOM 1559 N N . GLU A 1 192 ? 22.315 -8.097 -0.968 1.00 85.69 192 GLU A N 1
ATOM 1560 C CA . GLU A 1 192 ? 23.461 -7.217 -1.238 1.00 85.69 192 GLU A CA 1
ATOM 1561 C C . GLU A 1 192 ? 23.948 -6.502 0.026 1.00 85.69 192 GLU A C 1
ATOM 1563 O O . GLU A 1 192 ? 25.153 -6.439 0.266 1.00 85.69 192 GLU A O 1
ATOM 1568 N N . MET A 1 193 ? 23.029 -5.988 0.850 1.00 88.94 193 MET A N 1
ATOM 1569 C CA . MET A 1 193 ? 23.356 -5.381 2.141 1.00 88.94 193 MET A CA 1
ATOM 1570 C C . MET A 1 193 ? 24.016 -6.402 3.068 1.00 88.94 193 MET A C 1
ATOM 1572 O O . MET A 1 193 ? 25.086 -6.119 3.599 1.00 88.94 193 MET A O 1
ATOM 1576 N N . GLU A 1 194 ? 23.447 -7.601 3.198 1.00 91.50 194 GLU A N 1
ATOM 1577 C CA . GLU A 1 194 ? 24.022 -8.691 3.993 1.00 91.50 194 GLU A CA 1
ATOM 1578 C C . GLU A 1 194 ? 25.415 -9.091 3.487 1.00 91.50 194 GLU A C 1
ATOM 1580 O O . GLU A 1 194 ? 26.335 -9.247 4.288 1.00 91.50 194 GLU A O 1
ATOM 1585 N N . ALA A 1 195 ? 25.601 -9.224 2.168 1.00 93.38 195 ALA A N 1
ATOM 1586 C CA . ALA A 1 195 ? 26.900 -9.537 1.566 1.00 93.38 195 ALA A CA 1
ATOM 1587 C C . ALA A 1 195 ? 27.946 -8.436 1.808 1.00 93.38 195 ALA A C 1
ATOM 1589 O O . ALA A 1 195 ? 29.140 -8.724 1.869 1.00 93.38 195 ALA A O 1
ATOM 1590 N N . ALA A 1 196 ? 27.497 -7.190 1.960 1.00 93.31 196 ALA A N 1
ATOM 1591 C CA . ALA A 1 196 ? 28.314 -6.046 2.346 1.00 93.31 196 ALA A CA 1
ATOM 1592 C C . ALA A 1 196 ? 28.415 -5.852 3.875 1.00 93.31 196 ALA A C 1
ATOM 1594 O O . ALA A 1 196 ? 28.884 -4.801 4.309 1.00 93.31 196 ALA A O 1
ATOM 1595 N N . GLU A 1 197 ? 27.957 -6.817 4.682 1.00 93.81 197 GLU A N 1
ATOM 1596 C CA . GLU A 1 197 ? 27.916 -6.757 6.154 1.00 93.81 197 GLU A CA 1
ATOM 1597 C C . GLU A 1 197 ? 27.150 -5.538 6.709 1.00 93.81 197 GLU A C 1
ATOM 1599 O O . GLU A 1 197 ? 27.409 -5.053 7.812 1.00 93.81 197 GLU A O 1
ATOM 1604 N N . ARG A 1 198 ? 26.179 -5.029 5.946 1.00 90.69 198 ARG A N 1
ATOM 1605 C CA . ARG A 1 198 ? 25.276 -3.944 6.344 1.00 90.69 198 ARG A CA 1
ATOM 1606 C C . ARG A 1 198 ? 24.001 -4.507 6.963 1.00 90.69 198 ARG A C 1
ATOM 1608 O O . ARG A 1 198 ? 23.505 -5.560 6.569 1.00 90.69 198 ARG A O 1
ATOM 1615 N N . GLU A 1 199 ? 23.436 -3.758 7.904 1.00 89.31 199 GLU A N 1
ATOM 1616 C CA . GLU A 1 199 ? 22.134 -4.076 8.484 1.00 89.31 199 GLU A CA 1
ATOM 1617 C C . GLU A 1 199 ? 21.016 -3.906 7.444 1.00 89.31 199 GLU A C 1
ATOM 1619 O O . GLU A 1 199 ? 20.950 -2.892 6.746 1.00 89.31 199 GLU A O 1
ATOM 1624 N N . VAL A 1 200 ? 20.132 -4.904 7.352 1.00 87.88 200 VAL A N 1
ATOM 1625 C CA . VAL A 1 200 ? 18.933 -4.840 6.511 1.00 87.88 200 VAL A CA 1
ATOM 1626 C C . VAL A 1 200 ? 17.845 -4.091 7.282 1.00 87.88 200 VAL A C 1
ATOM 1628 O O . VAL A 1 200 ? 17.414 -4.583 8.331 1.00 87.88 200 VAL A O 1
ATOM 1631 N N . PRO A 1 201 ? 17.366 -2.935 6.789 1.00 86.62 201 PRO A N 1
ATOM 1632 C CA . PRO A 1 201 ? 16.384 -2.139 7.508 1.00 86.62 201 PRO A CA 1
ATOM 1633 C C 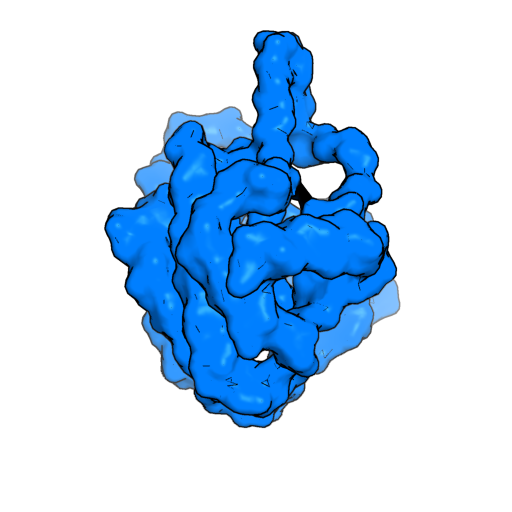. PRO A 1 201 ? 15.065 -2.901 7.662 1.00 86.62 201 PRO A C 1
ATOM 1635 O O . PRO A 1 201 ? 14.603 -3.598 6.755 1.00 86.62 201 PRO A O 1
ATOM 1638 N N . ARG A 1 202 ? 14.431 -2.741 8.825 1.00 85.62 202 ARG A N 1
ATOM 1639 C CA . ARG A 1 202 ? 13.118 -3.309 9.146 1.00 85.62 202 ARG A CA 1
ATOM 1640 C C . ARG A 1 202 ? 12.230 -2.240 9.768 1.00 85.62 202 ARG A C 1
ATOM 1642 O O . ARG A 1 202 ? 12.711 -1.354 10.469 1.00 85.62 202 ARG A O 1
ATOM 1649 N N . LEU A 1 203 ? 10.920 -2.352 9.555 1.00 85.81 203 LEU A N 1
ATOM 1650 C CA . LEU A 1 203 ? 9.952 -1.511 10.253 1.00 85.81 203 LEU A CA 1
ATOM 1651 C C . LEU A 1 203 ? 9.964 -1.857 11.748 1.00 85.81 203 LEU A C 1
ATOM 1653 O O . LEU A 1 203 ? 9.553 -2.951 12.136 1.00 85.81 203 LEU A O 1
ATOM 1657 N N . ASN A 1 204 ? 10.387 -0.912 12.587 1.00 88.00 204 ASN A N 1
ATOM 1658 C CA . ASN A 1 204 ? 10.300 -1.038 14.038 1.00 88.00 204 ASN A CA 1
ATOM 1659 C C . ASN A 1 204 ? 9.117 -0.235 14.584 1.00 88.00 204 ASN A C 1
ATOM 1661 O O . ASN A 1 204 ? 9.256 0.909 14.995 1.00 88.00 204 ASN A O 1
ATOM 1665 N N . ILE A 1 205 ? 7.941 -0.854 14.676 1.00 89.94 205 ILE A N 1
ATOM 1666 C CA . ILE A 1 205 ? 6.725 -0.159 15.132 1.00 89.94 205 ILE A CA 1
ATOM 1667 C C . ILE A 1 205 ? 6.839 0.460 16.541 1.00 89.94 205 ILE A C 1
ATOM 1669 O O . ILE A 1 205 ? 6.076 1.362 16.881 1.00 89.94 205 ILE A O 1
ATOM 1673 N N . SER A 1 206 ? 7.792 0.006 17.364 1.00 88.31 206 SER A N 1
ATOM 1674 C CA . SER A 1 206 ? 8.041 0.578 18.695 1.00 88.31 206 SER A CA 1
ATOM 1675 C C . SER A 1 206 ? 8.632 1.988 18.644 1.00 88.31 206 SER A C 1
ATOM 1677 O O . SER A 1 206 ? 8.552 2.702 19.644 1.00 88.31 206 SER A O 1
ATOM 1679 N N . GLU A 1 207 ? 9.212 2.369 17.505 1.00 90.00 207 GLU A N 1
ATOM 1680 C CA . GLU A 1 207 ? 9.785 3.688 17.215 1.00 90.00 207 GLU A CA 1
ATOM 1681 C C . GLU A 1 207 ? 8.805 4.602 16.462 1.00 90.00 207 GLU A C 1
ATOM 1683 O O . GLU A 1 207 ? 9.165 5.720 16.097 1.00 90.00 207 GLU A O 1
ATOM 1688 N N . ALA A 1 208 ? 7.562 4.158 16.236 1.00 92.50 208 ALA A N 1
ATOM 1689 C CA . ALA A 1 208 ? 6.548 4.987 15.599 1.00 92.50 208 ALA A CA 1
ATOM 1690 C C . ALA A 1 208 ? 6.342 6.306 16.374 1.00 92.50 208 ALA A C 1
ATOM 1692 O O . ALA A 1 208 ? 6.289 6.299 17.610 1.00 92.50 208 ALA A O 1
ATOM 1693 N N . PRO A 1 209 ? 6.191 7.447 15.675 1.00 93.88 209 PRO A N 1
ATOM 1694 C CA . PRO A 1 209 ? 6.037 8.734 16.332 1.00 93.88 209 PRO A CA 1
ATOM 1695 C C . PRO A 1 209 ? 4.733 8.795 17.151 1.00 93.88 209 PRO A C 1
ATOM 1697 O O . PRO A 1 209 ? 3.730 8.179 16.774 1.00 93.88 209 PRO A O 1
ATOM 1700 N N . PRO A 1 210 ? 4.696 9.589 18.240 1.00 94.38 210 PRO A N 1
ATOM 1701 C CA . PRO A 1 210 ? 3.506 9.760 19.078 1.00 94.38 210 PRO A CA 1
ATOM 1702 C C . PRO A 1 210 ? 2.223 10.109 18.319 1.00 94.38 210 PRO A C 1
ATOM 1704 O O . PRO A 1 210 ? 1.142 9.661 18.696 1.00 94.38 210 PRO A O 1
ATOM 1707 N N . SER A 1 211 ? 2.329 10.910 17.254 1.00 94.56 211 SER A N 1
ATOM 1708 C CA . SER A 1 211 ? 1.189 11.314 16.426 1.00 94.56 211 SER A CA 1
ATOM 1709 C C . SER A 1 211 ? 0.526 10.113 15.749 1.00 94.56 211 SER A C 1
ATOM 1711 O O . SER A 1 211 ? -0.694 9.958 15.829 1.00 94.56 211 SER A O 1
ATOM 1713 N N . LEU A 1 212 ? 1.336 9.209 15.200 1.00 95.38 212 LEU A N 1
ATOM 1714 C CA . LEU A 1 212 ? 0.888 7.992 14.541 1.00 95.38 212 LEU A CA 1
ATOM 1715 C C . LEU A 1 212 ? 0.293 6.984 15.537 1.00 95.38 212 LEU A C 1
ATOM 1717 O O . LEU A 1 212 ? -0.788 6.445 15.299 1.00 95.38 212 LEU A O 1
ATOM 1721 N N . ILE A 1 213 ? 0.928 6.792 16.700 1.00 95.88 213 ILE A N 1
ATOM 1722 C CA . ILE A 1 213 ? 0.378 5.927 17.760 1.00 95.88 213 ILE A CA 1
ATOM 1723 C C . ILE A 1 213 ? -0.974 6.464 18.241 1.00 95.88 213 ILE A C 1
ATOM 1725 O O . ILE A 1 213 ? -1.939 5.706 18.362 1.00 95.88 213 ILE A O 1
ATOM 1729 N N . ARG A 1 214 ? -1.083 7.780 18.458 1.00 95.81 214 ARG A N 1
ATOM 1730 C CA . ARG A 1 214 ? -2.340 8.433 18.844 1.00 95.81 214 ARG A CA 1
ATOM 1731 C C . ARG A 1 214 ? -3.419 8.265 17.776 1.00 95.81 214 ARG A C 1
ATOM 1733 O O . ARG A 1 214 ? -4.571 7.998 18.121 1.00 95.81 214 ARG A O 1
ATOM 1740 N N . LEU A 1 215 ? -3.068 8.401 16.496 1.00 96.00 215 LEU A N 1
ATOM 1741 C CA . LEU A 1 215 ? -3.985 8.163 15.379 1.00 96.00 215 LEU A CA 1
ATOM 1742 C C . LEU A 1 215 ? -4.555 6.740 15.434 1.00 96.00 215 LEU A C 1
ATOM 1744 O O . LEU A 1 215 ? -5.773 6.564 15.328 1.00 96.00 215 LEU A O 1
ATOM 1748 N N . TRP A 1 216 ? -3.709 5.738 15.677 1.00 96.31 216 TRP A N 1
ATOM 1749 C CA . TRP A 1 216 ? -4.146 4.353 15.836 1.00 96.31 216 TRP A CA 1
ATOM 1750 C C . TRP A 1 216 ? -5.011 4.141 17.081 1.00 96.31 216 TRP A C 1
ATOM 1752 O O . TRP A 1 216 ? -6.076 3.528 16.985 1.00 96.31 216 TRP A O 1
ATOM 1762 N N . ALA A 1 217 ? -4.612 4.687 18.232 1.00 95.56 217 ALA A N 1
ATOM 1763 C CA . ALA A 1 217 ? -5.332 4.536 19.496 1.00 95.56 217 ALA A CA 1
ATOM 1764 C C . ALA A 1 217 ? -6.759 5.107 19.419 1.00 95.56 217 ALA A C 1
ATOM 1766 O O . ALA A 1 217 ? -7.726 4.443 19.812 1.00 95.56 217 ALA A O 1
ATOM 1767 N N . LEU A 1 218 ? -6.912 6.297 18.824 1.00 95.12 218 LEU A N 1
ATOM 1768 C CA . LEU A 1 218 ? -8.211 6.943 18.602 1.00 95.12 218 LEU A CA 1
ATOM 1769 C C . LEU A 1 218 ? -9.114 6.150 17.646 1.00 95.12 218 LEU A C 1
ATOM 1771 O O . LEU A 1 218 ? -10.339 6.228 17.745 1.00 95.12 218 LEU A O 1
ATOM 1775 N N . ASN A 1 219 ? -8.525 5.353 16.753 1.00 95.25 219 ASN A N 1
ATOM 1776 C CA . ASN A 1 219 ? -9.232 4.594 15.723 1.00 95.25 219 ASN A CA 1
ATOM 1777 C C . ASN A 1 219 ? -9.189 3.073 15.939 1.00 95.25 219 ASN A C 1
ATOM 1779 O O . ASN A 1 219 ? -9.519 2.313 15.030 1.00 95.25 219 ASN A O 1
ATOM 1783 N N . LYS A 1 220 ? -8.878 2.603 17.155 1.00 93.00 220 LYS A N 1
ATOM 1784 C CA . LYS A 1 220 ? -8.694 1.173 17.480 1.00 93.00 220 LYS A CA 1
ATOM 1785 C C . LYS A 1 220 ? -9.877 0.253 17.159 1.00 93.00 220 LYS A C 1
ATOM 1787 O O . LYS A 1 220 ? -9.712 -0.953 17.079 1.00 93.00 220 LYS A O 1
ATOM 1792 N N . LYS A 1 221 ? -11.087 0.801 16.996 1.00 93.12 221 LYS A N 1
ATOM 1793 C CA . LYS A 1 221 ? -12.275 0.030 16.580 1.00 93.12 221 LYS A CA 1
ATOM 1794 C C . LYS A 1 221 ? -12.305 -0.271 15.079 1.00 93.12 221 LYS A C 1
ATOM 1796 O O . LYS A 1 221 ? -13.055 -1.140 14.658 1.00 93.12 221 LYS A O 1
ATOM 1801 N N . ARG A 1 222 ? -11.547 0.484 14.283 1.00 94.94 222 ARG A N 1
ATOM 1802 C CA . ARG A 1 222 ? -11.485 0.383 12.818 1.00 94.94 222 ARG A CA 1
ATOM 1803 C C . ARG A 1 222 ? -10.179 -0.227 12.319 1.00 94.94 222 ARG A C 1
ATOM 1805 O O . ARG A 1 222 ? -10.096 -0.565 11.144 1.00 94.94 222 ARG A O 1
ATOM 1812 N N . ILE A 1 223 ? -9.192 -0.360 13.203 1.00 96.62 223 ILE A N 1
ATOM 1813 C CA . ILE A 1 223 ? -7.900 -0.983 12.934 1.00 96.62 223 ILE A CA 1
ATOM 1814 C C . ILE A 1 223 ? -7.850 -2.298 13.705 1.00 96.62 223 ILE A C 1
ATOM 1816 O O . ILE A 1 223 ? -7.860 -2.308 14.935 1.00 96.62 223 ILE A O 1
ATOM 1820 N N . SER A 1 224 ? -7.806 -3.399 12.969 1.00 95.75 224 SER A N 1
ATOM 1821 C CA . SER A 1 224 ? -7.649 -4.749 13.498 1.00 95.75 224 SER A CA 1
ATOM 1822 C C . SER A 1 224 ? -6.201 -5.209 13.352 1.00 95.75 224 SER A C 1
ATOM 1824 O O . SER A 1 224 ? -5.566 -4.954 12.329 1.00 95.75 224 SER A O 1
ATOM 1826 N N . VAL A 1 225 ? -5.703 -5.871 14.394 1.00 96.12 225 VAL A N 1
ATOM 1827 C CA . VAL A 1 225 ? -4.405 -6.552 14.432 1.00 96.12 225 VAL A CA 1
ATOM 1828 C C . VAL A 1 225 ? -4.671 -7.944 14.976 1.00 96.12 225 VAL A C 1
ATOM 1830 O O . VAL A 1 225 ? -5.319 -8.065 16.020 1.00 96.12 225 VAL A O 1
ATOM 1833 N N . GLU A 1 226 ? -4.204 -8.978 14.290 1.00 94.31 226 GLU A N 1
ATOM 1834 C CA . GLU A 1 226 ? -4.432 -10.371 14.682 1.00 94.31 226 GLU A CA 1
ATOM 1835 C C . GLU A 1 226 ? -3.184 -11.017 15.269 1.00 94.31 226 GLU A C 1
ATOM 1837 O O . GLU A 1 226 ? -3.286 -11.861 16.163 1.00 94.31 226 GLU A O 1
ATOM 1842 N N . PHE A 1 227 ? -1.994 -10.602 14.833 1.00 92.94 227 PHE A N 1
ATOM 1843 C CA . PHE A 1 227 ? -0.744 -11.127 15.361 1.00 92.94 227 PHE A CA 1
ATOM 1844 C C . PHE A 1 227 ? -0.199 -10.277 16.514 1.00 92.94 227 PHE A C 1
ATOM 1846 O O . PHE A 1 227 ? -0.117 -9.053 16.427 1.00 92.94 227 PHE A O 1
ATOM 1853 N N . LYS A 1 228 ? 0.224 -10.935 17.606 1.00 94.25 228 LYS A N 1
ATOM 1854 C CA . LYS A 1 228 ? 0.753 -10.281 18.824 1.00 94.25 228 LYS A CA 1
ATOM 1855 C C . LYS A 1 228 ? -0.151 -9.138 19.324 1.00 94.25 228 LYS A C 1
ATOM 1857 O O . LYS A 1 228 ? 0.305 -8.037 19.635 1.00 94.25 228 LYS A O 1
ATOM 1862 N N . THR A 1 229 ? -1.446 -9.426 19.462 1.00 95.25 229 THR A N 1
ATOM 1863 C CA . THR A 1 229 ? -2.473 -8.461 19.892 1.00 95.25 229 THR A CA 1
ATOM 1864 C C . THR A 1 229 ? -2.165 -7.768 21.218 1.00 95.25 229 THR A C 1
ATOM 1866 O O . THR A 1 229 ? -2.551 -6.619 21.414 1.00 95.25 229 THR A O 1
ATOM 1869 N N . ASP A 1 230 ? -1.477 -8.442 22.140 1.00 95.31 230 ASP A N 1
ATOM 1870 C CA . ASP A 1 230 ? -1.120 -7.855 23.436 1.00 95.31 230 ASP A CA 1
ATOM 1871 C C . ASP A 1 230 ? 0.010 -6.830 23.304 1.00 95.31 230 ASP A C 1
ATOM 1873 O O . ASP A 1 230 ? -0.038 -5.784 23.948 1.00 95.31 230 ASP A O 1
ATOM 1877 N N . SER A 1 231 ? 0.972 -7.065 22.403 1.00 94.81 231 SER A N 1
ATOM 1878 C CA . SER A 1 231 ? 1.987 -6.068 22.044 1.00 94.81 231 SER A CA 1
ATOM 1879 C C . SER A 1 231 ? 1.352 -4.845 21.386 1.00 94.81 231 SER A C 1
ATOM 1881 O O . SER A 1 231 ? 1.743 -3.720 21.689 1.00 94.81 231 SER A O 1
ATOM 1883 N N . TRP A 1 232 ? 0.334 -5.048 20.542 1.00 95.38 232 TRP A N 1
ATOM 1884 C CA . TRP A 1 232 ? -0.447 -3.953 19.964 1.00 95.38 232 TRP A CA 1
ATOM 1885 C C . TRP A 1 232 ? -1.171 -3.129 21.033 1.00 95.38 232 TRP A C 1
ATOM 1887 O O . TRP A 1 232 ? -1.023 -1.912 21.064 1.00 95.38 232 TRP A O 1
ATOM 1897 N N . LYS A 1 233 ? -1.904 -3.772 21.951 1.00 94.50 233 LYS A N 1
ATOM 1898 C CA . LYS A 1 233 ? -2.589 -3.069 23.051 1.00 94.50 233 LYS A CA 1
ATOM 1899 C C . LYS A 1 233 ? -1.605 -2.278 23.910 1.00 94.50 233 LYS A C 1
ATOM 1901 O O . LYS A 1 233 ? -1.813 -1.090 24.111 1.00 94.50 233 LYS A O 1
ATOM 1906 N N . ALA A 1 234 ? -0.497 -2.898 24.316 1.00 94.00 234 ALA A N 1
ATOM 1907 C CA . ALA A 1 234 ? 0.535 -2.236 25.110 1.00 94.00 234 ALA A CA 1
ATOM 1908 C C . ALA A 1 234 ? 1.194 -1.049 24.383 1.00 94.00 234 ALA A C 1
ATOM 1910 O O . ALA A 1 234 ? 1.627 -0.100 25.034 1.00 94.00 234 ALA A O 1
ATOM 1911 N N . LEU A 1 235 ? 1.290 -1.089 23.048 1.00 93.88 235 LEU A N 1
ATOM 1912 C CA . LEU A 1 235 ? 1.745 0.048 22.245 1.00 93.88 235 LEU A CA 1
ATOM 1913 C C . LEU A 1 235 ? 0.724 1.192 22.280 1.00 93.88 235 LEU A C 1
ATOM 1915 O O . LEU A 1 235 ? 1.115 2.341 22.480 1.00 93.88 235 LEU A O 1
ATOM 1919 N N . LEU A 1 236 ? -0.562 0.878 22.102 1.00 94.12 236 LEU A N 1
ATOM 1920 C CA . LEU A 1 236 ? -1.636 1.872 22.086 1.00 94.12 236 LEU A CA 1
ATOM 1921 C C . LEU A 1 236 ? -1.896 2.494 23.462 1.00 94.12 236 LEU A C 1
ATOM 1923 O O . LEU A 1 236 ? -2.131 3.691 23.522 1.00 94.12 236 LEU A O 1
ATOM 1927 N N . ASP A 1 237 ? -1.790 1.725 24.550 1.00 89.81 237 ASP A N 1
ATOM 1928 C CA . ASP A 1 237 ? -2.038 2.183 25.930 1.00 89.81 237 ASP A CA 1
ATOM 1929 C C . ASP A 1 237 ? -0.995 3.200 26.439 1.00 89.81 237 ASP A C 1
ATOM 1931 O O . ASP A 1 237 ? -1.114 3.733 27.543 1.00 89.81 237 ASP A O 1
ATOM 1935 N N . ARG A 1 238 ? 0.037 3.498 25.639 1.00 81.94 238 ARG A N 1
ATOM 1936 C CA . ARG A 1 238 ? 0.966 4.608 25.896 1.00 81.94 238 ARG A CA 1
ATOM 1937 C C . ARG A 1 238 ? 0.295 5.986 25.734 1.00 81.94 238 ARG A C 1
ATOM 1939 O O . ARG A 1 238 ? 0.916 6.975 26.126 1.00 81.94 238 ARG A O 1
ATOM 1946 N N . TYR A 1 239 ? -0.919 6.052 25.168 1.00 67.38 239 TYR A N 1
ATOM 1947 C CA . TYR A 1 239 ? -1.688 7.270 24.858 1.00 67.38 239 TYR A CA 1
ATOM 1948 C C . TYR A 1 239 ? -3.200 7.084 25.050 1.00 67.38 239 TYR A C 1
ATOM 1950 O O . TYR A 1 239 ? -3.882 8.124 25.212 1.00 67.38 239 TYR A O 1
#